Protein AF-A0A661JV10-F1 (afdb_monomer_lite)

Sequence (199 aa):
MSNPGGFDTETGAYSALRSDPGERSRDRFEITIKIWLFLLTIGNKSLYTPTSSMMAHLFKPFNKEGIMRRNLVGLVCCLLLLFFSTASLAGLNEFSGKWKNVDPNTRGITTLDIKVRGKDVSVRAWGKCHPTDCDWGTVKGIAYGTSVSSDLIRTAKVLTAVFKSGFSETLLVIKARRNMLKVESYTHFTDGSNRTDYW

Structure (mmCIF, N/CA/C/O backbone):
data_AF-A0A661JV10-F1
#
_entry.id   AF-A0A661JV10-F1
#
loop_
_atom_site.group_PDB
_atom_site.id
_atom_site.type_symbol
_atom_site.label_atom_id
_atom_site.label_alt_id
_atom_site.label_comp_id
_atom_site.label_asym_id
_atom_site.label_entity_id
_atom_site.label_seq_id
_atom_site.pdbx_PDB_ins_code
_atom_site.Cartn_x
_atom_site.Cartn_y
_atom_site.Cartn_z
_atom_site.occupancy
_atom_site.B_iso_or_equiv
_atom_site.auth_seq_id
_atom_site.auth_comp_id
_atom_site.auth_asym_id
_atom_site.auth_atom_id
_atom_site.pdbx_PDB_model_num
ATOM 1 N N . MET A 1 1 ? -26.571 -2.318 7.899 1.00 32.22 1 MET A N 1
ATOM 2 C CA . MET A 1 1 ? -25.668 -1.315 8.502 1.00 32.22 1 MET A CA 1
ATOM 3 C C . MET A 1 1 ? -24.585 -2.049 9.275 1.00 32.22 1 MET A C 1
ATOM 5 O O . MET A 1 1 ? -24.801 -2.423 10.416 1.00 32.22 1 MET A O 1
ATOM 9 N N . SER A 1 2 ? -23.469 -2.366 8.622 1.00 32.59 2 SER A N 1
ATOM 10 C CA . SER A 1 2 ? -22.318 -3.017 9.253 1.00 32.59 2 SER A CA 1
ATOM 11 C C . SER A 1 2 ? -21.372 -1.939 9.770 1.00 32.59 2 SER A C 1
ATOM 13 O O . SER A 1 2 ? -20.756 -1.221 8.988 1.00 32.59 2 SER A O 1
ATOM 15 N N . ASN A 1 3 ? -21.331 -1.810 11.089 1.00 37.25 3 ASN A N 1
ATOM 16 C CA . ASN A 1 3 ? -20.429 -0.952 11.843 1.00 37.25 3 ASN A CA 1
ATOM 17 C C . ASN A 1 3 ? -18.976 -1.421 11.599 1.00 37.25 3 ASN A C 1
ATOM 19 O O . ASN A 1 3 ? -18.687 -2.570 11.943 1.00 37.25 3 ASN A O 1
ATOM 23 N N . PRO A 1 4 ? -18.063 -0.636 10.993 1.00 44.06 4 PRO A N 1
ATOM 24 C CA . PRO A 1 4 ? -16.670 -1.039 10.934 1.00 44.06 4 PRO A CA 1
ATOM 25 C C . PRO A 1 4 ? -16.037 -0.642 12.267 1.00 44.06 4 PRO A C 1
ATOM 27 O O . PRO A 1 4 ? -15.850 0.540 12.555 1.00 44.06 4 PRO A O 1
ATOM 30 N N . GLY A 1 5 ? -15.772 -1.646 13.104 1.00 36.41 5 GLY A N 1
ATOM 31 C CA . GLY A 1 5 ? -14.948 -1.490 14.298 1.00 36.41 5 GLY A CA 1
ATOM 32 C C . GLY A 1 5 ? -13.656 -0.761 13.940 1.00 36.41 5 GLY A C 1
ATOM 33 O O . GLY A 1 5 ? -13.085 -0.987 12.871 1.00 36.41 5 GLY A O 1
ATOM 34 N N . GLY A 1 6 ? -13.264 0.174 14.798 1.00 40.50 6 GLY A N 1
ATOM 35 C CA . GLY A 1 6 ? -12.187 1.095 14.502 1.00 40.50 6 GLY A CA 1
ATOM 36 C C . GLY A 1 6 ? -10.873 0.402 14.152 1.00 40.50 6 GLY A C 1
ATOM 37 O O . GLY A 1 6 ? -10.468 -0.559 14.800 1.00 40.50 6 GLY A O 1
ATOM 38 N N . PHE A 1 7 ? -10.214 0.906 13.106 1.00 53.69 7 PHE A N 1
ATOM 39 C CA . PHE A 1 7 ? -8.843 0.561 12.742 1.00 53.69 7 PHE A CA 1
ATOM 40 C C . PHE A 1 7 ? -7.860 1.165 13.754 1.00 53.69 7 PHE A C 1
ATOM 42 O O . PHE A 1 7 ? -7.095 2.072 13.433 1.00 53.69 7 PHE A O 1
ATOM 49 N N . ASP A 1 8 ? -7.883 0.683 14.992 1.00 46.94 8 ASP A N 1
ATOM 50 C CA . ASP A 1 8 ? -6.861 1.011 15.986 1.00 46.94 8 ASP A CA 1
ATOM 51 C C . ASP A 1 8 ? -5.631 0.131 15.721 1.00 46.94 8 ASP A C 1
ATOM 53 O O . ASP A 1 8 ? -5.330 -0.815 16.448 1.00 46.94 8 ASP A O 1
ATOM 57 N N . THR A 1 9 ? -4.948 0.389 14.603 1.00 52.22 9 THR A N 1
ATOM 58 C CA . THR A 1 9 ? -3.692 -0.286 14.275 1.00 52.22 9 THR A CA 1
ATOM 59 C C . THR A 1 9 ? -2.534 0.278 15.078 1.00 52.22 9 THR A C 1
ATOM 61 O O . THR A 1 9 ? -2.410 1.482 15.256 1.00 52.22 9 THR A O 1
ATOM 64 N N . GLU A 1 10 ? -1.657 -0.605 15.539 1.00 49.00 10 GLU A N 1
ATOM 65 C CA . GLU A 1 10 ? -0.391 -0.239 16.167 1.00 49.00 10 GLU A CA 1
ATOM 66 C C . GLU A 1 10 ? 0.478 0.610 15.213 1.00 49.00 10 GLU A C 1
ATOM 68 O O . GLU A 1 10 ? 0.491 0.396 13.999 1.00 49.00 10 GLU A O 1
ATOM 73 N N . THR A 1 11 ? 1.189 1.593 15.758 1.00 54.69 11 THR A N 1
ATOM 74 C CA . THR A 1 11 ? 2.249 2.355 15.081 1.00 54.69 11 THR A CA 1
ATOM 75 C C . THR A 1 11 ? 3.324 1.385 14.582 1.00 54.69 11 THR A C 1
ATOM 77 O O . THR A 1 11 ? 3.843 0.591 15.371 1.00 54.69 11 THR A O 1
ATOM 80 N N . GLY A 1 12 ? 3.682 1.402 13.295 1.00 59.31 12 GLY A N 1
ATOM 81 C CA . GLY A 1 12 ? 4.816 0.599 12.853 1.00 59.31 12 GLY A CA 1
ATOM 82 C C . GLY A 1 12 ? 4.998 0.352 11.360 1.00 59.31 12 GLY A C 1
ATOM 83 O O . GLY A 1 12 ? 4.087 0.360 10.532 1.00 59.31 12 GLY A O 1
ATOM 84 N N . ALA A 1 13 ? 6.251 0.029 11.037 1.00 71.69 13 ALA A N 1
ATOM 85 C CA . ALA A 1 13 ? 6.637 -0.576 9.775 1.00 71.69 13 ALA A CA 1
ATOM 86 C C . ALA A 1 13 ? 6.456 -2.100 9.840 1.00 71.69 13 ALA A C 1
ATOM 88 O O . ALA A 1 13 ? 7.155 -2.796 10.574 1.00 71.69 13 ALA A O 1
ATOM 89 N N . TYR A 1 14 ? 5.570 -2.627 9.010 1.00 83.25 14 TYR A N 1
ATOM 90 C CA . TYR A 1 14 ? 5.303 -4.049 8.864 1.00 83.25 14 TYR A CA 1
ATOM 91 C C . TYR A 1 14 ? 6.179 -4.651 7.768 1.00 83.25 14 TYR A C 1
ATOM 93 O O . TYR A 1 14 ? 6.487 -4.012 6.758 1.00 83.25 14 TYR A O 1
ATOM 101 N N . SER A 1 15 ? 6.556 -5.913 7.939 1.00 80.94 15 SER A N 1
ATOM 102 C CA . SER A 1 15 ? 7.174 -6.707 6.879 1.00 80.94 15 SER A CA 1
ATOM 103 C C . SER A 1 15 ? 6.225 -7.837 6.512 1.00 80.94 15 SER A C 1
ATOM 105 O O . SER A 1 15 ? 5.669 -8.484 7.391 1.00 80.94 15 SER A O 1
ATOM 107 N N . ALA A 1 16 ? 6.007 -8.073 5.224 1.00 78.94 16 ALA A N 1
ATOM 108 C CA . ALA A 1 16 ? 5.109 -9.122 4.765 1.00 78.94 16 ALA A CA 1
ATOM 109 C C . ALA A 1 16 ? 5.784 -10.000 3.716 1.00 78.94 16 ALA A C 1
ATOM 111 O O . ALA A 1 16 ? 6.432 -9.498 2.797 1.00 78.94 16 ALA A O 1
ATOM 112 N N . LEU A 1 17 ? 5.611 -11.313 3.836 1.00 77.94 17 LEU A N 1
ATOM 113 C CA . LEU A 1 17 ? 6.090 -12.294 2.867 1.00 77.94 17 LEU A CA 1
ATOM 114 C C . LEU A 1 17 ? 4.948 -12.732 1.965 1.00 77.94 17 LEU A C 1
ATOM 116 O O . LEU A 1 17 ? 3.793 -12.819 2.394 1.00 77.94 17 LEU A O 1
ATOM 120 N N . ARG A 1 18 ? 5.272 -12.999 0.699 1.00 82.75 18 ARG A N 1
ATOM 121 C CA . ARG A 1 18 ? 4.274 -13.479 -0.252 1.00 82.75 18 ARG A CA 1
ATOM 122 C C . ARG A 1 18 ? 3.796 -14.848 0.223 1.00 82.75 18 ARG A C 1
ATOM 124 O O . ARG A 1 18 ? 4.604 -15.749 0.416 1.00 82.75 18 ARG A O 1
ATOM 131 N N . SER A 1 19 ? 2.491 -14.992 0.420 1.00 71.38 19 SER A N 1
ATOM 132 C CA . SER A 1 19 ? 1.862 -16.294 0.618 1.00 71.38 19 SER A CA 1
ATOM 133 C C . SER A 1 19 ? 2.058 -17.062 -0.683 1.00 71.38 19 SER A C 1
ATOM 135 O O . SER A 1 19 ? 1.623 -16.567 -1.725 1.00 71.38 19 SER A O 1
ATOM 137 N N . ASP A 1 20 ? 2.770 -18.190 -0.642 1.00 51.44 20 ASP A N 1
ATOM 138 C CA . ASP A 1 20 ? 3.136 -18.939 -1.845 1.00 51.44 20 ASP A CA 1
ATOM 139 C C . ASP A 1 20 ? 1.935 -19.084 -2.791 1.00 51.44 20 ASP A C 1
ATOM 141 O O . ASP A 1 20 ? 0.923 -19.688 -2.421 1.00 51.44 20 ASP A O 1
ATOM 145 N N . PRO A 1 21 ? 2.011 -18.553 -4.024 1.00 45.19 21 PRO A N 1
ATOM 146 C CA . PRO A 1 21 ? 1.079 -18.957 -5.046 1.00 45.19 21 PRO A CA 1
ATOM 147 C C . PRO A 1 21 ? 1.479 -20.378 -5.446 1.00 45.19 21 PRO A C 1
ATOM 149 O O . PRO A 1 21 ? 2.513 -20.595 -6.088 1.00 45.19 21 PRO A O 1
ATOM 152 N N . GLY A 1 22 ? 0.660 -21.358 -5.064 1.00 44.94 22 GLY A N 1
ATOM 153 C CA . GLY A 1 22 ? 0.646 -22.640 -5.760 1.00 44.94 22 GLY A CA 1
ATOM 154 C C . GLY A 1 22 ? 0.623 -22.413 -7.279 1.00 44.94 22 GLY A C 1
ATOM 155 O O . GLY A 1 22 ? 0.077 -21.420 -7.763 1.00 44.94 22 GLY A O 1
ATOM 156 N N . GLU A 1 23 ? 1.238 -23.328 -8.026 1.00 43.03 23 GLU A N 1
ATOM 157 C CA . GLU A 1 23 ? 1.032 -23.469 -9.478 1.00 43.03 23 GLU A CA 1
ATOM 158 C C . GLU A 1 23 ? 1.731 -22.522 -10.484 1.00 43.03 23 GLU A C 1
ATOM 160 O O . GLU A 1 23 ? 1.286 -22.438 -11.626 1.00 43.03 23 GLU A O 1
ATOM 165 N N . ARG A 1 24 ? 2.826 -21.800 -10.175 1.00 42.78 24 ARG A N 1
ATOM 166 C CA . ARG A 1 24 ? 3.579 -21.127 -11.280 1.00 42.78 24 ARG A CA 1
ATOM 167 C C . ARG A 1 24 ? 5.104 -21.201 -11.250 1.00 42.78 24 ARG A C 1
ATOM 169 O O . ARG A 1 24 ? 5.750 -20.979 -12.273 1.00 42.78 24 ARG A O 1
ATOM 176 N N . SER A 1 25 ? 5.694 -21.538 -10.106 1.00 40.41 25 SER A N 1
ATOM 177 C CA . SER A 1 25 ? 7.146 -21.748 -9.989 1.00 40.41 25 SER A CA 1
ATOM 178 C C . SER A 1 25 ? 7.553 -23.209 -10.244 1.00 40.41 25 SER A C 1
ATOM 180 O O . SER A 1 25 ? 8.592 -23.466 -10.850 1.00 40.41 25 SER A O 1
ATOM 182 N N . ARG A 1 26 ? 6.704 -24.170 -9.847 1.00 45.16 26 ARG A N 1
ATOM 183 C CA . ARG A 1 26 ? 7.000 -25.614 -9.906 1.00 45.16 26 ARG A CA 1
ATOM 184 C C . ARG A 1 26 ? 7.083 -26.165 -11.334 1.00 45.16 26 ARG A C 1
ATOM 186 O O . ARG A 1 26 ? 8.013 -26.910 -11.631 1.00 45.16 26 ARG A O 1
ATOM 193 N N . ASP A 1 27 ? 6.214 -25.710 -12.236 1.00 42.59 27 ASP A N 1
ATOM 194 C CA . ASP A 1 27 ? 6.181 -26.196 -13.627 1.00 42.59 27 ASP A CA 1
ATOM 195 C C . ASP A 1 27 ? 7.476 -25.899 -14.392 1.00 42.59 27 ASP A C 1
ATOM 197 O O . ASP A 1 27 ? 7.888 -26.652 -15.273 1.00 42.59 27 ASP A O 1
ATOM 201 N N . ARG A 1 28 ? 8.167 -24.812 -14.026 1.00 45.56 28 ARG A N 1
ATOM 202 C CA . ARG A 1 28 ? 9.408 -24.397 -14.690 1.00 45.56 28 ARG A CA 1
ATOM 203 C C . ARG A 1 28 ? 10.607 -25.268 -14.294 1.00 45.56 28 ARG A C 1
ATOM 205 O O . ARG A 1 28 ? 11.520 -25.447 -15.098 1.00 45.56 28 ARG A O 1
ATOM 212 N N . PHE A 1 29 ? 10.603 -25.831 -13.084 1.00 38.38 29 PHE A N 1
ATOM 213 C CA . PHE A 1 29 ? 11.679 -26.703 -12.598 1.00 38.38 29 PHE A CA 1
ATOM 214 C C . PHE A 1 29 ? 11.528 -28.152 -13.088 1.00 38.38 29 PHE A C 1
ATOM 216 O O . PHE A 1 29 ? 12.517 -28.759 -13.494 1.00 38.38 29 PHE A O 1
ATOM 223 N N . GLU A 1 30 ? 10.302 -28.675 -13.156 1.00 43.28 30 GLU A N 1
ATOM 224 C CA . GLU A 1 30 ? 10.021 -30.047 -13.619 1.00 43.28 30 GLU A CA 1
ATOM 225 C C . GLU A 1 30 ? 10.357 -30.269 -15.105 1.00 43.28 30 GLU A C 1
ATOM 227 O O . GLU A 1 30 ? 10.942 -31.290 -15.476 1.00 43.28 30 GLU A O 1
ATOM 232 N N . ILE A 1 31 ? 10.058 -29.295 -15.973 1.00 50.22 31 ILE A N 1
ATOM 233 C CA . ILE A 1 31 ? 10.367 -29.390 -17.412 1.00 50.22 31 ILE A CA 1
ATOM 234 C C . ILE A 1 31 ? 11.889 -29.414 -17.648 1.00 50.22 31 ILE A C 1
ATOM 236 O O . ILE A 1 31 ? 12.378 -30.139 -18.515 1.00 50.22 31 ILE A O 1
ATOM 240 N N . THR A 1 32 ? 12.649 -28.678 -16.833 1.00 48.16 32 THR A N 1
ATOM 241 C CA . THR A 1 32 ? 14.110 -28.557 -16.961 1.00 48.16 32 THR A CA 1
ATOM 242 C C . THR A 1 32 ? 14.832 -29.866 -16.607 1.00 48.16 32 THR A C 1
ATOM 244 O O . THR A 1 32 ? 15.795 -30.235 -17.279 1.00 48.16 32 THR A O 1
ATOM 247 N N . ILE A 1 33 ? 14.337 -30.623 -15.619 1.00 50.19 33 ILE A N 1
ATOM 248 C CA . ILE A 1 33 ? 14.913 -31.921 -15.212 1.00 50.19 33 ILE A CA 1
ATOM 249 C C . ILE A 1 33 ? 14.611 -33.022 -16.244 1.00 50.19 33 ILE A C 1
ATOM 251 O O . ILE A 1 33 ? 15.494 -33.813 -16.583 1.00 50.19 33 ILE A O 1
ATOM 255 N N . LYS A 1 34 ? 13.3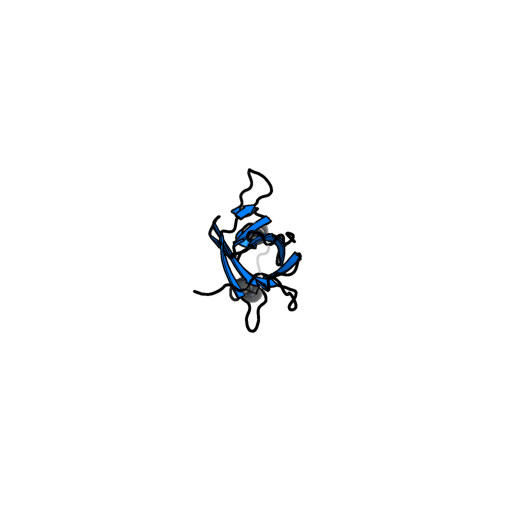95 -33.053 -16.808 1.00 52.69 34 LYS A N 1
ATOM 256 C CA . LYS A 1 34 ? 12.999 -34.073 -17.799 1.00 52.69 34 LYS A CA 1
ATOM 257 C C . LYS A 1 34 ? 13.770 -33.961 -19.119 1.00 52.69 34 LYS A C 1
ATOM 259 O O . LYS A 1 34 ? 14.101 -34.982 -19.717 1.00 52.69 34 LYS A O 1
ATOM 264 N N . ILE A 1 35 ? 14.121 -32.745 -19.543 1.00 51.84 35 ILE A N 1
ATOM 265 C CA . ILE A 1 35 ? 14.947 -32.513 -20.742 1.00 51.84 35 ILE A CA 1
ATOM 266 C C . ILE A 1 35 ? 16.396 -32.981 -20.518 1.00 51.84 35 ILE A C 1
ATOM 268 O O . ILE A 1 35 ? 17.011 -33.541 -21.427 1.00 51.84 35 ILE A O 1
ATOM 272 N N . TRP A 1 36 ? 16.927 -32.830 -19.301 1.00 48.25 36 TRP A N 1
ATOM 273 C CA . TRP A 1 36 ? 18.285 -33.264 -18.960 1.00 48.25 36 TRP A CA 1
ATOM 274 C C . TRP A 1 36 ? 18.432 -34.796 -18.946 1.00 48.25 36 TRP A C 1
ATOM 276 O O . TRP A 1 36 ? 19.399 -35.328 -19.491 1.00 48.25 36 TRP A O 1
ATOM 286 N N . LEU A 1 37 ? 17.438 -35.523 -18.415 1.00 53.31 37 LEU A N 1
ATOM 287 C CA . LEU A 1 37 ? 17.413 -36.994 -18.469 1.00 53.31 37 LEU A CA 1
ATOM 288 C C . LEU A 1 37 ? 17.289 -37.534 -19.905 1.00 53.31 37 LEU A C 1
ATOM 290 O O . LEU A 1 37 ? 17.905 -38.548 -20.240 1.00 53.31 37 LEU A O 1
ATOM 294 N N . PHE A 1 38 ? 16.547 -36.847 -20.779 1.00 52.19 38 PHE A N 1
ATOM 295 C CA . PHE A 1 38 ? 16.400 -37.269 -22.173 1.00 52.19 38 PHE A CA 1
ATOM 296 C C . PHE A 1 38 ? 17.722 -37.156 -22.953 1.00 52.19 38 PHE A C 1
ATOM 298 O O . PHE A 1 38 ? 18.068 -38.055 -23.716 1.00 52.19 38 PHE A O 1
ATOM 305 N N . LEU A 1 39 ? 18.518 -36.111 -22.703 1.00 50.47 39 LEU A N 1
ATOM 306 C CA . LEU A 1 39 ? 19.800 -35.899 -23.386 1.00 50.47 39 LEU A CA 1
ATOM 307 C C . LEU A 1 39 ? 20.911 -36.858 -22.927 1.00 50.47 39 LEU A C 1
ATOM 309 O O . LEU A 1 39 ? 21.735 -37.259 -23.749 1.00 50.47 39 LEU A O 1
ATOM 313 N N . LEU A 1 40 ? 20.903 -37.306 -21.666 1.00 51.78 40 LEU A N 1
ATOM 314 C CA . LEU A 1 40 ? 21.844 -38.331 -21.188 1.00 51.78 40 LEU A CA 1
ATOM 315 C C . LEU A 1 40 ? 21.630 -39.701 -21.854 1.00 51.78 40 LEU A C 1
ATOM 317 O O . LEU A 1 40 ? 22.569 -40.486 -21.966 1.00 51.78 40 LEU A O 1
ATOM 321 N N . THR A 1 41 ? 20.422 -39.980 -22.352 1.00 48.88 41 THR A N 1
ATOM 322 C CA . THR A 1 41 ? 20.085 -41.279 -22.960 1.00 48.88 41 THR A CA 1
ATOM 323 C C . THR A 1 41 ? 20.570 -41.396 -24.416 1.00 48.88 41 THR A C 1
ATOM 325 O O . THR A 1 41 ? 20.759 -42.499 -24.926 1.00 48.88 41 THR A O 1
ATOM 328 N N . ILE A 1 42 ? 20.831 -40.272 -25.095 1.00 52.25 42 ILE A N 1
ATOM 329 C CA . ILE A 1 42 ? 21.208 -40.235 -26.523 1.00 52.25 42 ILE A CA 1
ATOM 330 C C . ILE A 1 42 ? 22.737 -40.352 -26.716 1.00 52.25 42 ILE A C 1
ATOM 332 O O . ILE A 1 42 ? 23.214 -40.637 -27.811 1.00 52.25 42 ILE A O 1
ATOM 336 N N . GLY A 1 43 ? 23.529 -40.192 -25.650 1.00 44.62 43 GLY A N 1
ATOM 337 C CA . GLY A 1 43 ? 24.992 -40.111 -25.724 1.00 44.62 43 GLY A CA 1
ATOM 338 C C . GLY A 1 43 ? 25.759 -41.433 -25.828 1.00 44.62 43 GLY A C 1
ATOM 339 O O . GLY A 1 43 ? 26.985 -41.388 -25.872 1.00 44.62 43 GLY A O 1
ATOM 340 N N . ASN A 1 44 ? 25.102 -42.599 -25.850 1.00 47.22 44 ASN A N 1
ATOM 341 C CA . ASN A 1 44 ? 25.810 -43.869 -25.658 1.00 47.22 44 ASN A CA 1
ATOM 342 C C . ASN A 1 44 ? 25.479 -44.948 -26.699 1.00 47.22 44 ASN A C 1
ATOM 344 O O . ASN A 1 44 ? 24.980 -46.011 -26.347 1.00 47.22 44 ASN A O 1
ATOM 348 N N . LYS A 1 45 ? 25.768 -44.695 -27.984 1.00 43.88 45 LYS A N 1
ATOM 349 C CA . LYS A 1 45 ? 25.967 -45.757 -28.991 1.00 43.88 45 LYS A CA 1
ATOM 350 C C . LYS A 1 45 ? 26.976 -45.320 -30.058 1.00 43.88 45 LYS A C 1
ATOM 352 O O . LYS A 1 45 ? 26.613 -44.631 -31.002 1.00 43.88 45 LYS A O 1
ATOM 357 N N . SER A 1 46 ? 28.226 -45.768 -29.940 1.00 34.31 46 SER A N 1
ATOM 358 C CA . SER A 1 46 ? 29.094 -45.969 -31.107 1.00 34.31 46 SER A CA 1
ATOM 359 C C . SER A 1 46 ? 30.153 -47.030 -30.799 1.00 34.31 46 SER A C 1
ATOM 361 O O . SER A 1 46 ? 31.222 -46.740 -30.272 1.00 34.31 46 SER A O 1
ATOM 363 N N . LEU A 1 47 ? 29.818 -48.286 -31.094 1.00 39.06 47 LEU A N 1
ATOM 364 C CA . LEU A 1 47 ? 30.771 -49.378 -31.274 1.00 39.06 47 LEU A CA 1
ATOM 365 C C . LEU A 1 47 ? 30.520 -49.922 -32.677 1.00 39.06 47 LEU A C 1
ATOM 367 O O . LEU A 1 47 ? 29.547 -50.637 -32.895 1.00 39.06 47 LEU A O 1
ATOM 371 N N . TYR A 1 48 ? 31.368 -49.540 -33.625 1.00 30.81 48 TYR A N 1
ATOM 372 C CA . TYR A 1 48 ? 31.520 -50.233 -34.899 1.00 30.81 48 TYR A CA 1
ATOM 373 C C . TYR A 1 48 ? 32.981 -50.096 -35.324 1.00 30.81 48 TYR A C 1
ATOM 375 O O . TYR A 1 48 ? 33.431 -49.037 -35.754 1.00 30.81 48 TYR A O 1
ATOM 383 N N . THR A 1 49 ? 33.738 -51.172 -35.148 1.00 42.84 49 THR A N 1
ATOM 384 C CA . THR A 1 49 ? 34.991 -51.413 -35.861 1.00 42.84 49 THR A CA 1
ATOM 385 C C . THR A 1 49 ? 34.662 -52.159 -37.155 1.00 42.84 49 THR A C 1
ATOM 387 O O . THR A 1 49 ? 33.800 -53.039 -37.140 1.00 42.84 49 THR A O 1
ATOM 390 N N . PRO A 1 50 ? 35.365 -51.888 -38.264 1.00 35.47 50 PRO A N 1
ATOM 391 C CA . PRO A 1 50 ? 35.555 -52.899 -39.285 1.00 35.47 50 PRO A CA 1
ATOM 392 C C . PRO A 1 50 ? 37.032 -53.278 -39.384 1.00 35.47 50 PRO A C 1
ATOM 394 O O . PRO A 1 50 ? 37.938 -52.445 -39.425 1.00 35.47 50 PRO A O 1
ATOM 397 N N . THR A 1 51 ? 37.245 -54.584 -39.387 1.00 41.47 51 THR A N 1
ATOM 398 C CA . THR A 1 51 ? 38.490 -55.267 -39.699 1.00 41.47 51 THR A CA 1
ATOM 399 C C . THR A 1 51 ? 38.763 -55.259 -41.209 1.00 41.47 51 THR A C 1
ATOM 401 O O . THR A 1 51 ? 37.848 -55.216 -42.025 1.00 41.47 51 THR A O 1
ATOM 404 N N . SER A 1 52 ? 40.048 -55.430 -41.537 1.00 37.28 52 SER A N 1
ATOM 405 C CA . SER A 1 52 ? 40.577 -56.035 -42.770 1.00 37.28 52 SER A CA 1
ATOM 406 C C . SER A 1 52 ? 40.754 -55.173 -44.038 1.00 37.28 52 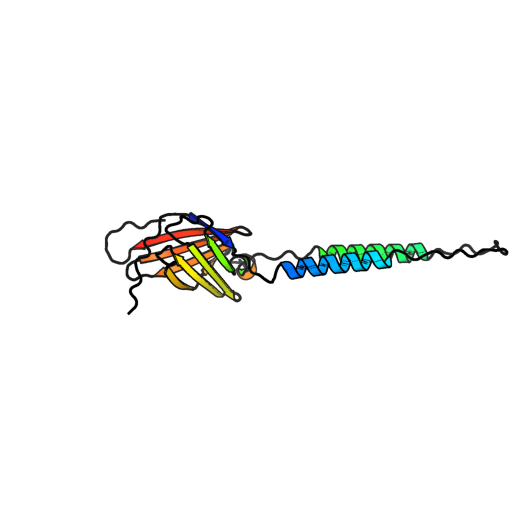SER A C 1
ATOM 408 O O . SER A 1 52 ? 39.884 -55.077 -44.890 1.00 37.28 52 SER A O 1
ATOM 410 N N . SER A 1 53 ? 42.002 -54.704 -44.183 1.00 46.41 53 SER A N 1
ATOM 411 C CA . SER A 1 53 ? 42.921 -54.951 -45.313 1.00 46.41 53 SER A CA 1
ATOM 412 C C . SER A 1 53 ? 42.642 -54.378 -46.720 1.00 46.41 53 SER A C 1
ATOM 414 O O . SER A 1 53 ? 41.694 -54.751 -47.401 1.00 46.41 53 SER A O 1
ATOM 416 N N . MET A 1 54 ? 43.685 -53.676 -47.187 1.00 40.12 54 MET A N 1
ATOM 417 C CA . MET A 1 54 ? 44.080 -53.290 -48.551 1.00 40.12 54 MET A CA 1
ATOM 418 C C . MET A 1 54 ? 43.720 -51.873 -49.015 1.00 40.12 54 MET A C 1
ATOM 420 O O . MET A 1 54 ? 42.584 -51.425 -48.962 1.00 40.12 54 MET A O 1
ATOM 424 N N . MET A 1 55 ? 44.758 -51.227 -49.562 1.00 34.16 55 MET A N 1
ATOM 425 C CA . MET A 1 55 ? 44.791 -49.932 -50.255 1.00 34.16 55 MET A CA 1
ATOM 426 C C . MET A 1 55 ? 44.923 -48.682 -49.376 1.00 34.16 55 MET A C 1
ATOM 428 O O . MET A 1 55 ? 44.118 -47.758 -49.418 1.00 34.16 55 MET A O 1
ATOM 432 N N . ALA A 1 56 ? 46.035 -48.609 -48.643 1.00 45.16 56 ALA A N 1
ATOM 433 C CA . ALA A 1 56 ? 46.512 -47.383 -48.014 1.00 45.16 56 ALA A CA 1
ATOM 434 C C . ALA A 1 56 ? 47.509 -46.633 -48.911 1.00 45.16 56 ALA A C 1
ATOM 436 O O . ALA A 1 56 ? 48.643 -46.448 -48.503 1.00 45.16 56 ALA A O 1
ATOM 437 N N . HIS A 1 57 ? 47.129 -46.180 -50.107 1.00 46.38 57 HIS A N 1
ATOM 438 C CA . HIS A 1 57 ? 47.925 -45.174 -50.820 1.00 46.38 57 HIS A CA 1
ATOM 439 C C . HIS A 1 57 ? 47.027 -44.267 -51.678 1.00 46.38 57 HIS A C 1
ATOM 441 O O . HIS A 1 57 ? 46.331 -44.736 -52.569 1.00 46.38 57 HIS A O 1
ATOM 447 N N . LEU A 1 58 ? 47.129 -42.955 -51.415 1.00 46.34 58 LEU A N 1
ATOM 448 C CA . LEU A 1 58 ? 46.732 -41.824 -52.275 1.00 46.34 58 LEU A CA 1
ATOM 449 C C . LEU A 1 58 ? 45.339 -41.186 -52.146 1.00 46.34 58 LEU A C 1
ATOM 451 O O . LEU A 1 58 ? 44.813 -40.713 -53.141 1.00 46.34 58 LEU A O 1
ATOM 455 N N . PHE A 1 59 ? 44.813 -40.970 -50.940 1.00 41.19 59 PHE A N 1
ATOM 456 C CA . PHE A 1 59 ? 43.917 -39.822 -50.709 1.00 41.19 59 PHE A CA 1
ATOM 457 C C . PHE A 1 59 ? 44.124 -39.286 -49.288 1.00 41.19 59 PHE A C 1
ATOM 459 O O . PHE A 1 59 ? 43.809 -39.964 -48.316 1.00 41.19 59 PHE A O 1
ATOM 466 N N . LYS A 1 60 ? 44.652 -38.061 -49.138 1.00 44.50 60 LYS A N 1
ATOM 467 C CA . LYS A 1 60 ? 44.491 -37.319 -47.877 1.00 44.50 60 LYS A CA 1
ATOM 468 C C . LYS A 1 60 ? 43.010 -36.929 -47.790 1.00 44.50 60 LYS A C 1
ATOM 470 O O . LYS A 1 60 ? 42.573 -36.151 -48.642 1.00 44.50 60 LYS A O 1
ATOM 475 N N . PRO A 1 61 ? 42.225 -37.419 -46.815 1.00 42.47 61 PRO A N 1
ATOM 476 C CA . PRO A 1 61 ? 40.871 -36.925 -46.642 1.00 42.47 61 PRO A CA 1
ATOM 477 C C . PRO A 1 61 ? 40.962 -35.472 -46.176 1.00 42.47 61 PRO A C 1
ATOM 479 O O . PRO A 1 61 ? 41.531 -35.170 -45.125 1.00 42.47 61 PRO A O 1
ATOM 482 N N . PHE A 1 62 ? 40.416 -34.550 -46.967 1.00 48.09 62 PHE A N 1
ATOM 483 C CA . PHE A 1 62 ? 40.143 -33.201 -46.490 1.00 48.09 62 PHE A CA 1
ATOM 484 C C . PHE A 1 62 ? 39.125 -33.342 -45.354 1.00 48.09 62 PHE A C 1
ATOM 486 O O . PHE A 1 62 ? 37.964 -33.687 -45.579 1.00 48.09 62 PHE A O 1
ATOM 493 N N . ASN A 1 63 ? 39.600 -33.183 -44.121 1.00 51.12 63 ASN A N 1
ATOM 494 C CA . ASN A 1 63 ? 38.855 -33.486 -42.909 1.00 51.12 63 ASN A CA 1
ATOM 495 C C . ASN A 1 63 ? 37.674 -32.509 -42.738 1.00 51.12 63 ASN A C 1
ATOM 497 O O . ASN A 1 63 ? 37.808 -31.443 -42.137 1.00 51.12 63 ASN A O 1
ATOM 501 N N . LYS A 1 64 ? 36.503 -32.865 -43.284 1.00 47.91 64 LYS A N 1
ATOM 502 C CA . LYS A 1 64 ? 35.243 -32.118 -43.119 1.00 47.91 64 LYS A CA 1
ATOM 503 C C . LYS A 1 64 ? 34.680 -32.209 -41.691 1.00 47.91 64 LYS A C 1
ATOM 505 O O . LYS A 1 64 ? 33.786 -31.432 -41.352 1.00 47.91 64 LYS A O 1
ATOM 510 N N . GLU A 1 65 ? 35.213 -33.082 -40.829 1.00 53.38 65 GLU A N 1
ATOM 511 C CA . GLU A 1 65 ? 34.717 -33.245 -39.454 1.00 53.38 65 GLU A CA 1
ATOM 512 C C . GLU A 1 65 ? 35.055 -32.066 -38.537 1.00 53.38 65 GLU A C 1
ATOM 514 O O . GLU A 1 65 ? 34.311 -31.778 -37.599 1.00 53.38 65 GLU A O 1
ATOM 519 N N . GLY A 1 66 ? 36.137 -31.336 -38.820 1.00 51.84 66 GLY A N 1
ATOM 520 C CA . GLY A 1 66 ? 36.510 -30.152 -38.040 1.00 51.84 66 GLY A CA 1
ATOM 521 C C . GLY A 1 66 ? 35.580 -28.955 -38.266 1.00 51.84 66 GLY A C 1
ATOM 522 O O . GLY A 1 66 ? 35.388 -28.137 -37.367 1.00 51.84 66 GLY A O 1
ATOM 523 N N . ILE A 1 67 ? 34.966 -28.860 -39.451 1.00 53.78 67 ILE A N 1
ATOM 524 C CA . ILE A 1 67 ? 34.126 -27.717 -39.836 1.00 53.78 67 ILE A CA 1
ATOM 525 C C . ILE A 1 67 ? 32.726 -27.845 -39.220 1.00 53.78 67 ILE A C 1
ATOM 527 O O . ILE A 1 67 ? 32.224 -26.877 -38.650 1.00 53.78 67 ILE A O 1
ATOM 531 N N . MET A 1 68 ? 32.116 -29.039 -39.249 1.00 55.03 68 MET A N 1
ATOM 532 C CA . MET A 1 68 ? 30.791 -29.243 -38.644 1.00 55.03 68 MET A CA 1
ATOM 533 C C . MET A 1 68 ? 30.816 -29.121 -37.116 1.00 55.03 68 MET A C 1
ATOM 535 O O . MET A 1 68 ? 29.933 -28.479 -36.554 1.00 55.03 68 MET A O 1
ATOM 539 N N . ARG A 1 69 ? 31.849 -29.641 -36.437 1.00 54.19 69 ARG A N 1
ATOM 540 C CA . ARG A 1 69 ? 31.975 -29.542 -34.969 1.00 54.19 69 ARG A CA 1
ATOM 541 C C . ARG A 1 69 ? 32.159 -28.099 -34.487 1.00 54.19 69 ARG A C 1
ATOM 543 O O . ARG A 1 69 ? 31.596 -27.731 -33.462 1.00 54.19 69 ARG A O 1
ATOM 550 N N . ARG A 1 70 ? 32.871 -27.256 -35.245 1.00 56.56 70 ARG A N 1
ATOM 551 C CA . ARG A 1 70 ? 33.067 -25.834 -34.906 1.00 56.56 70 ARG A CA 1
ATOM 552 C C . ARG A 1 70 ? 31.774 -25.019 -35.024 1.00 56.56 70 ARG A C 1
ATOM 554 O O . ARG A 1 70 ? 31.500 -24.190 -34.162 1.00 56.56 70 ARG A O 1
ATOM 561 N N . ASN A 1 71 ? 30.956 -25.307 -36.037 1.00 58.28 71 ASN A N 1
ATOM 562 C CA . ASN A 1 71 ? 29.642 -24.679 -36.199 1.00 58.28 71 ASN A CA 1
ATOM 563 C C . ASN A 1 71 ? 28.627 -25.200 -35.168 1.00 58.28 71 ASN A C 1
ATOM 565 O O . ASN A 1 71 ? 27.837 -24.418 -34.649 1.00 58.28 71 ASN A O 1
ATOM 569 N N . LEU A 1 72 ? 28.692 -26.490 -34.813 1.00 66.50 72 LEU A N 1
ATOM 570 C CA . LEU A 1 72 ? 27.834 -27.094 -33.790 1.00 66.50 72 LEU A CA 1
ATOM 571 C C . LEU A 1 72 ? 28.104 -26.498 -32.398 1.00 66.50 72 LEU A C 1
ATOM 573 O O . LEU A 1 72 ? 27.163 -26.129 -31.704 1.00 66.50 72 LEU A O 1
ATOM 577 N N . VAL A 1 73 ? 29.376 -26.334 -32.010 1.00 73.50 73 VAL A N 1
ATOM 578 C CA . VAL A 1 73 ? 29.762 -25.709 -30.729 1.00 73.50 73 VAL A CA 1
ATOM 579 C C . VAL A 1 73 ? 29.317 -24.246 -30.670 1.00 73.50 73 VAL A C 1
ATOM 581 O O . VAL A 1 73 ? 28.762 -23.822 -29.660 1.00 73.50 73 VAL A O 1
ATOM 584 N N . GLY A 1 74 ? 29.474 -23.488 -31.762 1.00 77.25 74 GLY A N 1
ATOM 585 C CA . GLY A 1 74 ? 28.978 -22.110 -31.843 1.00 77.25 74 GLY A CA 1
ATOM 586 C C . GLY A 1 74 ? 27.457 -22.009 -31.684 1.00 77.25 74 GLY A C 1
ATOM 587 O O . GLY A 1 74 ? 26.968 -21.137 -30.967 1.00 77.25 74 GLY A O 1
ATOM 588 N N . LEU A 1 75 ? 26.708 -22.937 -32.289 1.00 79.81 75 LEU A N 1
ATOM 589 C CA . LEU A 1 75 ? 25.245 -22.980 -32.223 1.00 79.81 75 LEU A CA 1
ATOM 590 C C . LEU A 1 75 ? 24.753 -23.387 -30.823 1.00 79.81 75 LEU A C 1
ATOM 592 O O . LEU A 1 75 ? 23.829 -22.769 -30.299 1.00 79.81 75 LEU A O 1
ATOM 596 N N . VAL A 1 76 ? 25.425 -24.342 -30.169 1.00 83.19 76 VAL A N 1
ATOM 597 C CA . VAL A 1 76 ? 25.155 -24.707 -28.767 1.00 83.19 76 VAL A CA 1
ATOM 598 C C . VAL A 1 76 ? 25.473 -23.547 -27.816 1.00 83.19 76 VAL A C 1
ATOM 600 O O . VAL A 1 76 ? 24.655 -23.244 -26.952 1.00 83.19 76 VAL A O 1
ATOM 603 N N . CYS A 1 77 ? 26.590 -22.834 -27.992 1.00 77.94 77 CYS A N 1
ATOM 604 C CA . CYS A 1 77 ? 26.896 -21.638 -27.199 1.00 77.94 77 CYS A CA 1
ATOM 605 C C . CYS A 1 77 ? 25.867 -20.515 -27.410 1.00 77.94 77 CYS A C 1
ATOM 607 O O . CYS A 1 77 ? 25.441 -19.902 -26.436 1.00 77.94 77 CYS A O 1
ATOM 609 N N . CYS A 1 78 ? 25.418 -20.272 -28.647 1.00 76.56 78 CYS A N 1
ATOM 610 C CA . CYS A 1 78 ? 24.346 -19.310 -28.929 1.00 76.56 78 CYS A CA 1
ATOM 611 C C . CYS A 1 78 ? 23.028 -19.697 -28.250 1.00 76.56 78 CYS A C 1
ATOM 613 O O . CYS A 1 78 ? 22.393 -18.850 -27.626 1.00 76.56 78 CYS A O 1
ATOM 615 N N . LEU A 1 79 ? 22.632 -20.971 -28.319 1.00 75.12 79 LEU A N 1
ATOM 616 C CA . LEU A 1 79 ? 21.432 -21.457 -27.639 1.00 75.12 79 LEU A CA 1
ATOM 617 C C . LEU A 1 79 ? 21.556 -21.298 -26.118 1.00 75.12 79 LEU A C 1
ATOM 619 O O . LEU A 1 79 ? 20.640 -20.768 -25.498 1.00 75.12 79 LEU A O 1
ATOM 623 N N . LEU A 1 80 ? 22.700 -21.651 -25.522 1.00 73.38 80 LEU A N 1
ATOM 624 C CA . LEU A 1 80 ? 22.947 -21.451 -24.091 1.00 73.38 80 LEU A CA 1
ATOM 625 C C . LEU A 1 80 ? 22.824 -19.970 -23.692 1.00 73.38 80 LEU A C 1
ATOM 627 O O . LEU A 1 80 ? 22.122 -19.667 -22.732 1.00 73.38 80 LEU A O 1
ATOM 631 N N . LEU A 1 81 ? 23.409 -19.039 -24.452 1.00 69.19 81 LEU A N 1
ATOM 632 C CA . LEU A 1 81 ? 23.320 -17.594 -24.181 1.00 69.19 81 LEU A CA 1
ATOM 633 C C . LEU A 1 81 ? 21.886 -17.042 -2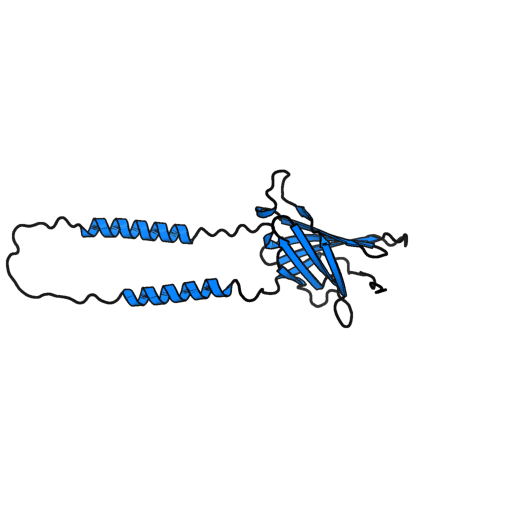4.289 1.00 69.19 81 LEU A C 1
ATOM 635 O O . LEU A 1 81 ? 21.491 -16.181 -23.498 1.00 69.19 81 LEU A O 1
ATOM 639 N N . LEU A 1 82 ? 21.079 -17.564 -25.217 1.00 66.62 82 LEU A N 1
ATOM 640 C CA . LEU A 1 82 ? 19.661 -17.213 -25.331 1.00 66.62 82 LEU A CA 1
ATOM 641 C C . LEU A 1 82 ? 18.835 -17.735 -24.141 1.00 66.62 82 LEU A C 1
ATOM 643 O O . LEU A 1 82 ? 17.922 -17.044 -23.689 1.00 66.62 82 LEU A O 1
ATOM 647 N N . PHE A 1 83 ? 19.188 -18.893 -23.572 1.00 57.50 83 PHE A N 1
ATOM 648 C CA . PHE A 1 83 ? 18.526 -19.446 -22.383 1.00 57.50 83 PHE A CA 1
ATOM 649 C C . PHE A 1 83 ? 18.840 -18.683 -21.079 1.00 57.50 83 PHE A C 1
ATOM 651 O O . PHE A 1 83 ? 18.010 -18.683 -20.171 1.00 57.50 83 PHE A O 1
ATOM 658 N N . PHE A 1 84 ? 19.971 -17.973 -20.980 1.00 56.81 84 PHE A N 1
ATOM 659 C CA . PHE A 1 84 ? 20.322 -17.171 -19.791 1.00 56.81 84 PHE A CA 1
ATOM 660 C C . PHE A 1 84 ? 19.611 -15.806 -19.701 1.00 56.81 84 PHE A C 1
ATOM 662 O O . PHE A 1 84 ? 19.698 -15.134 -18.674 1.00 56.81 84 PHE A O 1
ATOM 669 N N . SER A 1 85 ? 18.892 -15.375 -20.741 1.00 52.47 85 SER A N 1
ATOM 670 C CA . SER A 1 85 ? 18.454 -13.975 -20.872 1.00 52.47 85 SER A CA 1
ATOM 671 C C . SER A 1 85 ? 17.055 -13.656 -20.326 1.00 52.47 85 SER A C 1
ATOM 673 O O . SER A 1 85 ? 16.531 -12.570 -20.574 1.00 52.47 85 SER A O 1
ATOM 675 N N . THR A 1 86 ? 16.421 -14.528 -19.536 1.00 53.97 86 THR A N 1
ATOM 676 C CA . THR A 1 86 ? 15.140 -14.176 -18.894 1.00 53.97 86 THR A CA 1
ATOM 677 C C . THR A 1 86 ? 15.370 -13.363 -17.620 1.00 53.97 86 THR A C 1
ATOM 679 O O . THR A 1 86 ? 15.110 -13.826 -16.508 1.00 53.97 86 THR A O 1
ATOM 682 N N . ALA A 1 87 ? 15.839 -12.124 -17.768 1.00 56.78 87 ALA A N 1
ATOM 683 C CA . ALA A 1 87 ? 15.732 -11.135 -16.707 1.00 56.78 87 ALA A CA 1
ATOM 684 C C . ALA A 1 87 ? 14.249 -10.765 -16.556 1.00 56.78 87 ALA A C 1
ATOM 686 O O . ALA A 1 87 ? 13.696 -9.971 -17.316 1.00 56.78 87 ALA A O 1
ATOM 687 N N . SER A 1 88 ? 13.580 -11.387 -15.586 1.00 57.38 88 SER A N 1
ATOM 688 C CA . SER A 1 88 ? 12.250 -10.973 -15.149 1.00 57.38 88 SER A CA 1
ATOM 689 C C . SER A 1 88 ? 12.325 -9.519 -14.685 1.00 57.3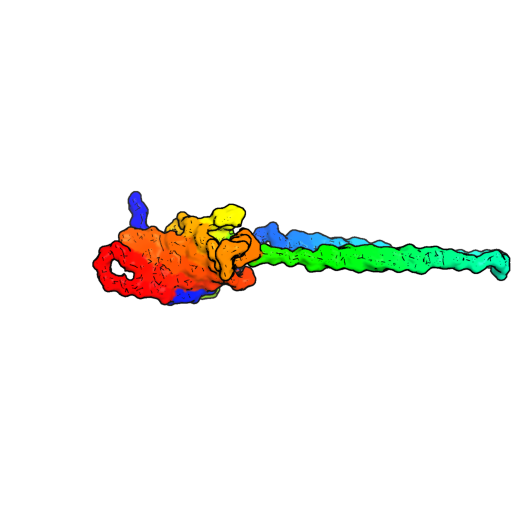8 88 SER A C 1
ATOM 691 O O . SER A 1 88 ? 12.858 -9.234 -13.612 1.00 57.38 88 SER A O 1
ATOM 693 N N . LEU A 1 89 ? 11.787 -8.597 -15.484 1.00 60.44 89 LEU A N 1
ATOM 694 C CA . LEU A 1 89 ? 11.618 -7.205 -15.086 1.00 60.44 89 LEU A CA 1
ATOM 695 C C . LEU A 1 89 ? 10.593 -7.128 -13.962 1.00 60.44 89 LEU A C 1
ATOM 697 O O . LEU A 1 89 ? 9.384 -7.256 -14.151 1.00 60.44 89 LEU A O 1
ATOM 701 N N . ALA A 1 90 ? 11.131 -6.953 -12.769 1.00 67.44 90 ALA A N 1
ATOM 702 C CA . ALA A 1 90 ? 10.394 -6.914 -11.536 1.00 67.44 90 AL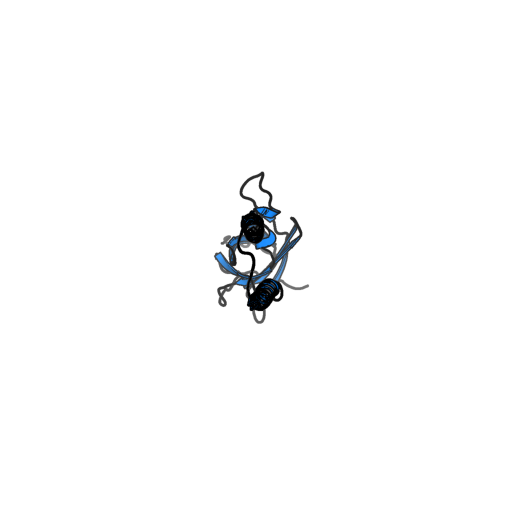A A CA 1
ATOM 703 C C . ALA A 1 90 ? 9.979 -5.443 -11.283 1.00 67.44 90 ALA A C 1
ATOM 705 O O . ALA A 1 90 ? 10.680 -4.649 -10.649 1.00 67.44 90 ALA A O 1
ATOM 706 N N . GLY A 1 91 ? 8.873 -5.064 -11.932 1.00 85.00 91 GLY A N 1
ATOM 707 C CA . GLY A 1 91 ? 8.219 -3.757 -11.828 1.00 85.00 91 GLY A CA 1
ATOM 708 C C . GLY A 1 91 ? 6.945 -3.829 -10.992 1.00 85.00 91 GLY A C 1
ATOM 709 O O . GLY A 1 91 ? 6.927 -4.463 -9.944 1.00 85.00 91 GLY A O 1
ATOM 710 N N . LEU A 1 92 ? 5.841 -3.253 -11.472 1.00 90.88 92 LEU A N 1
ATOM 711 C CA . LEU A 1 92 ? 4.579 -3.219 -10.722 1.00 90.88 92 LEU A CA 1
ATOM 712 C C . LEU A 1 92 ? 4.043 -4.614 -10.353 1.00 90.88 92 LEU A C 1
ATOM 714 O O . LEU A 1 92 ? 3.429 -4.799 -9.306 1.00 90.88 92 LEU A O 1
ATOM 718 N N . ASN A 1 93 ? 4.344 -5.626 -11.167 1.00 91.12 93 ASN A N 1
ATOM 719 C CA . ASN A 1 93 ? 3.994 -7.014 -10.869 1.00 91.12 93 ASN A CA 1
ATOM 720 C C . ASN A 1 93 ? 4.713 -7.582 -9.630 1.00 91.12 93 ASN A C 1
ATOM 722 O O . ASN A 1 93 ? 4.257 -8.597 -9.108 1.00 91.12 93 ASN A O 1
ATOM 726 N N . GLU A 1 94 ? 5.778 -6.944 -9.120 1.00 91.25 94 GLU A N 1
ATOM 727 C CA . GLU A 1 94 ? 6.402 -7.322 -7.840 1.00 91.25 94 GLU A CA 1
ATOM 728 C C . GLU A 1 94 ? 5.413 -7.231 -6.679 1.00 91.25 94 GLU A C 1
ATOM 730 O O . GLU A 1 94 ? 5.496 -8.031 -5.754 1.00 91.25 94 GLU A O 1
ATOM 735 N N . PHE A 1 95 ? 4.463 -6.299 -6.726 1.00 94.25 95 PHE A N 1
ATOM 736 C CA . PHE A 1 95 ? 3.482 -6.124 -5.658 1.00 94.25 95 PHE A CA 1
ATOM 737 C C . PHE A 1 95 ? 2.364 -7.164 -5.714 1.00 94.25 95 PHE A C 1
ATOM 739 O O . PHE A 1 95 ? 1.736 -7.429 -4.697 1.00 94.25 95 PHE A O 1
ATOM 746 N N . SER A 1 96 ? 2.123 -7.768 -6.880 1.00 94.62 96 SER A N 1
ATOM 747 C CA . SER A 1 96 ? 0.997 -8.675 -7.091 1.00 94.62 96 SER A CA 1
ATOM 748 C C . SER A 1 96 ? 1.092 -9.918 -6.201 1.00 94.62 96 SER A C 1
ATOM 750 O O . SER A 1 96 ? 2.146 -10.557 -6.104 1.00 94.62 96 SER A O 1
ATOM 752 N N . GLY A 1 97 ? -0.024 -10.266 -5.566 1.00 95.06 97 GLY A N 1
ATOM 753 C CA . GLY A 1 97 ? -0.171 -11.463 -4.747 1.00 95.06 97 GLY A CA 1
ATOM 754 C C . GLY A 1 97 ? -0.794 -11.202 -3.380 1.00 95.06 97 GLY A C 1
ATOM 755 O O . GLY A 1 97 ? -1.103 -10.069 -3.007 1.00 95.06 97 GLY A O 1
ATOM 756 N N . LYS A 1 98 ? -0.952 -12.296 -2.632 1.00 96.38 98 LYS A N 1
ATOM 757 C CA . LYS A 1 98 ? -1.301 -12.269 -1.214 1.00 96.38 98 LYS A CA 1
ATOM 758 C C . LYS A 1 98 ? -0.026 -12.214 -0.383 1.00 96.38 98 LYS A C 1
ATOM 760 O O . LYS A 1 98 ? 0.932 -12.930 -0.667 1.00 96.38 98 LYS A O 1
ATOM 765 N N . TRP A 1 99 ? -0.019 -11.360 0.625 1.00 96.75 99 TRP A N 1
ATOM 766 C CA . TRP A 1 99 ? 1.116 -11.079 1.488 1.00 96.75 99 TRP A CA 1
ATOM 767 C C . TRP A 1 99 ? 0.671 -11.196 2.931 1.00 96.75 99 TRP A C 1
ATOM 769 O O . TRP A 1 99 ? -0.297 -10.554 3.326 1.00 96.75 99 TRP A O 1
ATOM 779 N N . LYS A 1 100 ? 1.381 -12.001 3.714 1.00 96.25 100 LYS A N 1
ATOM 780 C CA . LYS A 1 100 ? 1.106 -12.194 5.135 1.00 96.25 100 LYS A CA 1
ATOM 781 C C . LYS A 1 100 ? 2.179 -11.495 5.951 1.00 96.25 100 LYS A C 1
ATOM 783 O O . LYS A 1 100 ? 3.358 -11.598 5.609 1.00 96.25 100 LYS A O 1
ATOM 788 N N . ASN A 1 101 ? 1.776 -10.797 7.005 1.00 94.81 101 ASN A N 1
ATOM 789 C CA . ASN A 1 101 ? 2.711 -10.191 7.941 1.00 94.81 101 ASN A CA 1
ATOM 790 C C . ASN A 1 101 ? 3.622 -11.273 8.541 1.00 94.81 101 ASN A C 1
ATOM 792 O O . ASN A 1 101 ? 3.164 -12.367 8.882 1.00 94.81 101 ASN A O 1
ATOM 796 N N . VAL A 1 102 ? 4.918 -10.977 8.611 1.00 94.06 102 VAL A N 1
ATOM 797 C CA . VAL A 1 102 ? 5.922 -11.869 9.199 1.00 94.06 102 VAL A CA 1
ATOM 798 C C . VAL A 1 102 ? 5.771 -11.988 10.708 1.00 94.06 102 VAL A C 1
ATOM 800 O O . VAL A 1 102 ? 6.130 -13.024 11.257 1.00 94.06 102 VAL A O 1
ATOM 803 N N . ASP A 1 103 ? 5.243 -10.954 11.362 1.00 90.06 103 ASP A N 1
ATOM 804 C CA . ASP A 1 103 ? 4.949 -10.962 12.786 1.00 90.06 103 ASP A CA 1
ATOM 805 C C . ASP A 1 103 ? 3.530 -11.513 13.029 1.00 90.06 103 ASP A C 1
ATOM 807 O O . ASP A 1 103 ? 2.541 -10.835 12.726 1.00 90.06 103 ASP A O 1
ATOM 811 N N . PRO A 1 104 ? 3.391 -12.732 13.585 1.00 87.56 104 PRO A N 1
ATOM 812 C CA . PRO A 1 104 ? 2.084 -13.312 13.887 1.00 87.56 104 PRO A CA 1
ATOM 813 C C . PRO A 1 104 ? 1.359 -12.608 15.047 1.00 87.56 104 PRO A C 1
ATOM 815 O O . PRO A 1 104 ? 0.141 -12.771 15.186 1.00 87.56 104 PRO A O 1
ATOM 818 N N . ASN A 1 105 ? 2.086 -11.839 15.864 1.00 87.00 105 ASN A N 1
ATOM 819 C CA . ASN A 1 105 ? 1.577 -11.136 17.041 1.00 87.00 105 ASN A CA 1
ATOM 820 C C . ASN A 1 105 ? 1.219 -9.673 16.751 1.00 87.00 105 ASN A C 1
ATOM 822 O O . ASN A 1 105 ? 0.837 -8.950 17.669 1.00 87.00 105 ASN A O 1
ATOM 826 N N . THR A 1 106 ? 1.298 -9.248 15.488 1.00 89.69 106 THR A N 1
ATOM 827 C CA . THR A 1 106 ? 0.917 -7.896 15.087 1.00 89.69 106 THR A CA 1
ATOM 828 C C . THR A 1 106 ? -0.518 -7.569 15.511 1.00 89.69 106 THR A C 1
ATOM 830 O O . THR A 1 106 ? -1.439 -8.376 15.336 1.00 89.69 106 THR A O 1
ATOM 833 N N . ARG A 1 107 ? -0.721 -6.361 16.041 1.00 87.31 107 ARG A N 1
ATOM 834 C CA . ARG A 1 107 ? -2.055 -5.800 16.304 1.00 87.31 107 ARG A CA 1
ATOM 835 C C . ARG A 1 107 ? -2.573 -4.946 15.143 1.00 87.31 107 ARG A C 1
ATOM 837 O O . ARG A 1 107 ? -3.702 -4.478 15.187 1.00 87.31 107 ARG A O 1
ATOM 844 N N . GLY A 1 108 ? -1.748 -4.738 14.117 1.00 89.25 108 GLY A N 1
ATOM 845 C CA . GLY A 1 108 ? -2.068 -3.942 12.939 1.00 89.25 108 GLY A CA 1
ATOM 846 C C . GLY A 1 108 ? -2.442 -4.797 11.733 1.00 89.25 108 GLY A C 1
ATOM 847 O O . GLY A 1 108 ? -3.312 -5.664 11.808 1.00 89.25 108 GLY A O 1
ATOM 848 N N . ILE A 1 109 ? -1.786 -4.538 10.601 1.00 94.12 109 ILE A N 1
ATOM 849 C CA . ILE A 1 109 ? -2.047 -5.217 9.324 1.00 94.12 109 ILE A CA 1
ATOM 850 C C . ILE A 1 109 ? -1.569 -6.668 9.398 1.00 94.12 109 ILE A C 1
ATOM 852 O O . ILE A 1 109 ? -0.382 -6.926 9.593 1.00 94.12 109 ILE A O 1
ATOM 856 N N . THR A 1 110 ? -2.462 -7.626 9.164 1.00 95.38 110 THR A N 1
ATOM 857 C CA . THR A 1 110 ? -2.124 -9.057 9.135 1.00 95.38 110 THR A CA 1
ATOM 858 C C . THR A 1 110 ? -1.889 -9.564 7.719 1.00 95.38 110 THR A C 1
ATOM 860 O O . THR A 1 110 ? -1.003 -10.393 7.497 1.00 95.38 110 THR A O 1
ATOM 863 N N . THR A 1 111 ? -2.667 -9.071 6.750 1.00 96.50 111 THR A N 1
ATOM 864 C CA . THR A 1 111 ? -2.647 -9.553 5.364 1.00 96.50 111 THR A CA 1
ATOM 865 C C . THR A 1 111 ? -2.890 -8.414 4.377 1.00 96.50 111 THR A C 1
ATOM 867 O O . THR A 1 111 ? -3.714 -7.536 4.620 1.00 96.50 111 THR A O 1
ATOM 870 N N . LEU A 1 112 ? -2.221 -8.466 3.224 1.00 97.81 112 LEU A N 1
ATOM 871 C CA . LEU A 1 112 ? -2.535 -7.665 2.041 1.00 97.81 112 LEU A CA 1
ATOM 872 C C . LEU A 1 112 ? -2.811 -8.584 0.845 1.00 97.81 112 LEU A C 1
ATOM 874 O O . LEU A 1 112 ? -2.119 -9.575 0.641 1.00 97.81 112 LEU A O 1
ATOM 878 N N . ASP A 1 113 ? -3.792 -8.242 0.020 1.00 97.88 113 ASP A N 1
ATOM 879 C CA . ASP A 1 113 ? -4.044 -8.865 -1.282 1.00 97.88 113 ASP A CA 1
ATOM 880 C C . ASP A 1 113 ? -3.998 -7.765 -2.337 1.00 97.88 113 ASP A C 1
ATOM 882 O O . ASP A 1 113 ? -4.863 -6.886 -2.388 1.00 97.88 113 ASP A O 1
ATOM 886 N N . ILE A 1 114 ? -2.936 -7.778 -3.137 1.00 97.88 114 ILE A N 1
ATOM 887 C CA . ILE A 1 114 ? -2.663 -6.753 -4.136 1.00 97.88 114 ILE A CA 1
ATOM 888 C C . ILE A 1 114 ? -2.860 -7.375 -5.511 1.00 97.88 114 ILE A C 1
ATOM 890 O O . ILE A 1 114 ? -2.192 -8.344 -5.878 1.00 97.88 114 ILE A O 1
ATOM 894 N N . LYS A 1 115 ? -3.751 -6.780 -6.304 1.00 97.12 115 LYS A N 1
ATOM 895 C CA . LYS A 1 115 ? -3.979 -7.174 -7.697 1.00 97.12 115 LYS A CA 1
ATOM 896 C C . LYS A 1 115 ? -3.480 -6.077 -8.617 1.00 97.12 115 LYS A C 1
ATOM 898 O O . LYS A 1 115 ? -3.804 -4.907 -8.427 1.00 97.12 115 LYS A O 1
ATOM 903 N N . VAL A 1 116 ? -2.726 -6.485 -9.630 1.00 95.19 116 VAL A N 1
ATOM 904 C CA . VAL A 1 116 ? -2.159 -5.602 -10.651 1.00 95.19 116 VAL A CA 1
ATOM 905 C C . VAL A 1 116 ? -2.696 -6.026 -12.014 1.00 95.19 116 VAL A C 1
ATOM 907 O O . VAL A 1 116 ? -2.629 -7.203 -12.372 1.00 95.19 116 VAL A O 1
ATOM 910 N N . ARG A 1 117 ? -3.247 -5.074 -12.770 1.00 92.81 117 ARG A N 1
ATOM 911 C CA . ARG A 1 117 ? -3.739 -5.250 -14.144 1.00 92.81 117 ARG A CA 1
ATOM 912 C C . ARG A 1 117 ? -3.217 -4.102 -15.004 1.00 92.81 117 ARG A C 1
ATOM 914 O O . ARG A 1 117 ? -3.796 -3.023 -15.039 1.00 92.81 117 ARG A O 1
ATOM 921 N N . GLY A 1 118 ? -2.088 -4.314 -15.677 1.00 89.00 118 GLY A N 1
ATOM 922 C CA . GLY A 1 118 ? -1.412 -3.229 -16.391 1.00 89.00 118 GLY A CA 1
ATOM 923 C C . GLY A 1 118 ? -0.937 -2.154 -15.411 1.00 89.00 118 GLY A C 1
ATOM 924 O O . GLY A 1 118 ? -0.067 -2.433 -14.593 1.00 89.00 118 GLY A O 1
ATOM 925 N N . LYS A 1 119 ? -1.507 -0.945 -15.491 1.00 89.50 119 LYS A N 1
ATOM 926 C CA . LYS A 1 119 ? -1.234 0.165 -14.555 1.00 89.50 119 LYS A CA 1
ATOM 927 C C . LYS A 1 119 ? -2.246 0.259 -13.411 1.00 89.50 119 LYS A C 1
ATOM 929 O O . LYS A 1 119 ? -2.008 1.001 -12.462 1.00 89.50 119 LYS A O 1
ATOM 934 N N . ASP A 1 120 ? -3.350 -0.478 -13.491 1.00 94.62 120 ASP A N 1
ATOM 935 C CA . ASP A 1 120 ? -4.372 -0.468 -12.454 1.00 94.62 120 ASP A CA 1
ATOM 936 C C . ASP A 1 120 ? -3.959 -1.373 -11.298 1.00 94.62 120 ASP A C 1
ATOM 938 O O . ASP A 1 120 ? -3.625 -2.548 -11.487 1.00 94.62 120 ASP A O 1
ATOM 942 N N . VAL A 1 121 ? -4.000 -0.816 -10.090 1.00 97.19 121 VAL A N 1
ATOM 943 C CA . VAL A 1 121 ? -3.679 -1.528 -8.855 1.00 97.19 121 VAL A CA 1
ATOM 944 C C . VAL A 1 121 ? -4.856 -1.434 -7.902 1.00 97.19 121 VAL A C 1
ATOM 946 O O . VAL A 1 121 ? -5.400 -0.353 -7.674 1.00 97.19 121 VAL A O 1
ATOM 949 N N . SER A 1 122 ? -5.221 -2.565 -7.311 1.00 98.25 122 SER A N 1
ATOM 950 C CA . SER A 1 122 ? -6.168 -2.622 -6.201 1.00 98.25 122 SER A CA 1
ATOM 951 C C . SER A 1 122 ? -5.514 -3.288 -5.001 1.00 98.25 122 SER A C 1
ATOM 953 O O . SER A 1 122 ? -4.904 -4.349 -5.153 1.00 98.25 122 SER A O 1
ATOM 955 N N . VAL A 1 123 ? -5.678 -2.692 -3.827 1.00 98.44 123 VAL A N 1
ATOM 956 C CA . VAL A 1 123 ? -5.123 -3.174 -2.561 1.00 98.44 123 VAL A CA 1
ATOM 957 C C . VAL A 1 123 ? -6.275 -3.494 -1.624 1.00 98.44 123 VAL A C 1
ATOM 959 O O . VAL A 1 123 ? -7.095 -2.625 -1.340 1.00 98.44 123 VAL A O 1
ATOM 962 N N . ARG A 1 124 ? -6.337 -4.736 -1.147 1.00 98.31 124 ARG A N 1
ATOM 963 C CA . ARG A 1 124 ? -7.210 -5.148 -0.046 1.00 98.31 124 ARG A CA 1
ATOM 964 C C . ARG A 1 124 ? -6.359 -5.440 1.176 1.00 98.31 124 ARG A C 1
ATOM 966 O O . ARG A 1 124 ? -5.314 -6.077 1.042 1.00 98.31 124 ARG A O 1
ATOM 973 N N . ALA A 1 125 ? -6.795 -4.970 2.334 1.00 97.25 125 ALA A N 1
ATOM 974 C CA . ALA A 1 125 ? -6.072 -5.133 3.586 1.00 97.25 125 ALA A CA 1
ATOM 975 C C . ALA A 1 125 ? -6.945 -5.817 4.635 1.00 97.25 125 ALA A C 1
ATOM 977 O O . ALA A 1 125 ? -8.163 -5.650 4.648 1.00 97.25 125 ALA A O 1
ATOM 978 N N . TRP A 1 126 ? -6.296 -6.576 5.511 1.00 96.25 126 TRP A N 1
ATOM 979 C CA . TRP A 1 126 ? -6.896 -7.124 6.717 1.00 96.25 126 TRP A CA 1
ATOM 980 C C . TRP A 1 126 ? -6.081 -6.687 7.923 1.00 96.25 126 TRP A C 1
ATOM 982 O O . TRP A 1 126 ? -4.846 -6.699 7.883 1.00 96.25 126 TRP A O 1
ATOM 992 N N . GLY A 1 127 ? -6.784 -6.321 8.987 1.00 93.12 127 GLY A N 1
ATOM 993 C CA . GLY A 1 127 ? -6.205 -5.980 10.279 1.00 93.12 127 GLY A CA 1
ATOM 994 C C . GLY A 1 127 ? -6.556 -7.015 11.335 1.00 93.12 127 GLY A C 1
ATOM 995 O O . GLY A 1 127 ? -7.560 -7.726 11.220 1.00 93.12 127 GLY A O 1
ATOM 996 N N . LYS A 1 128 ? -5.734 -7.083 12.379 1.00 92.12 128 LYS A N 1
ATOM 997 C CA . LYS A 1 128 ? -5.938 -7.994 13.499 1.00 92.12 128 LYS A CA 1
ATOM 998 C C . LYS A 1 128 ? -7.262 -7.677 14.195 1.00 92.12 128 LYS A C 1
ATOM 1000 O O . LYS A 1 128 ? -7.459 -6.579 14.700 1.00 92.12 128 LYS A O 1
ATOM 1005 N N . CYS A 1 129 ? -8.141 -8.669 14.251 1.00 90.75 129 CYS A N 1
ATOM 1006 C CA . CYS A 1 129 ? -9.399 -8.633 14.992 1.00 90.75 129 CYS A CA 1
ATOM 1007 C C . CYS A 1 129 ? -9.660 -9.999 15.634 1.00 90.75 129 CYS A C 1
ATOM 1009 O O . CYS A 1 129 ? -8.974 -10.979 15.336 1.00 90.75 129 CYS A O 1
ATOM 1011 N N . HIS A 1 130 ? -10.642 -10.073 16.535 1.00 84.38 130 HIS A N 1
ATOM 1012 C CA . HIS A 1 130 ? -11.030 -11.321 17.187 1.00 84.38 130 HIS A CA 1
ATOM 1013 C C . HIS A 1 130 ? -12.509 -11.643 16.924 1.00 84.38 130 HIS A C 1
ATOM 1015 O O . HIS A 1 130 ? -13.338 -10.739 17.042 1.00 84.38 130 HIS A O 1
ATOM 1021 N N . PRO A 1 131 ? -12.866 -12.903 16.589 1.00 87.94 131 PRO A N 1
ATOM 1022 C CA . PRO A 1 131 ? -12.002 -14.089 16.436 1.00 87.94 131 PRO A CA 1
ATOM 1023 C C . PRO A 1 131 ? -11.275 -14.181 15.086 1.00 87.94 131 PRO A C 1
ATOM 1025 O O . PRO A 1 131 ? -10.337 -14.963 14.940 1.00 87.94 131 PRO A O 1
ATOM 1028 N N . THR A 1 132 ? -11.702 -13.395 14.103 1.00 90.38 132 THR A N 1
ATOM 1029 C CA . THR A 1 132 ? -11.157 -13.379 12.742 1.00 90.38 132 THR A CA 1
ATOM 1030 C C . THR A 1 132 ? -10.711 -11.977 12.372 1.00 90.38 132 THR A C 1
ATOM 1032 O O . THR A 1 132 ? -11.339 -11.009 12.797 1.00 90.38 132 THR A O 1
ATOM 1035 N N . ASP A 1 133 ? -9.680 -11.877 11.536 1.00 92.88 133 ASP A N 1
ATOM 1036 C CA . ASP A 1 133 ? -9.177 -10.599 11.033 1.00 92.88 133 ASP A CA 1
ATOM 1037 C C . ASP A 1 133 ? -10.273 -9.785 10.325 1.00 92.88 133 ASP A C 1
ATOM 1039 O O . ASP A 1 133 ? -11.065 -10.322 9.543 1.00 92.88 133 ASP A O 1
ATOM 1043 N N . CYS A 1 134 ? -10.305 -8.477 10.586 1.00 93.31 134 CYS A N 1
ATOM 1044 C CA . CYS A 1 134 ? -11.256 -7.566 9.965 1.00 93.31 134 CYS A CA 1
ATOM 1045 C C . CYS A 1 134 ? -10.777 -7.206 8.564 1.00 93.31 134 CYS A C 1
ATOM 1047 O O . CYS A 1 134 ? -9.650 -6.748 8.386 1.00 93.31 134 CYS A O 1
ATOM 1049 N N . ASP A 1 135 ? -11.655 -7.352 7.580 1.00 95.06 135 ASP A N 1
ATOM 1050 C CA . ASP A 1 135 ? -11.419 -6.860 6.228 1.00 95.06 135 ASP A CA 1
ATOM 1051 C C . ASP A 1 135 ? -11.641 -5.348 6.161 1.00 95.06 135 ASP A C 1
ATOM 1053 O O . ASP A 1 135 ? -12.705 -4.849 6.525 1.00 95.06 135 ASP A O 1
ATOM 1057 N N . TRP A 1 136 ? -10.640 -4.621 5.675 1.00 94.62 136 TRP A N 1
ATOM 1058 C CA . TRP A 1 136 ? -10.700 -3.168 5.504 1.00 94.62 136 TRP A CA 1
ATOM 1059 C C . TRP A 1 136 ? -11.323 -2.781 4.159 1.00 94.62 136 TRP A C 1
ATOM 1061 O O . TRP A 1 136 ? -11.541 -1.604 3.877 1.00 94.62 136 TRP A O 1
ATOM 1071 N N . GLY A 1 137 ? -11.607 -3.771 3.309 1.00 96.75 137 GLY A N 1
ATOM 1072 C CA . GLY A 1 137 ? -12.120 -3.578 1.964 1.00 96.75 137 GLY A CA 1
ATOM 1073 C C . GLY A 1 137 ? -11.007 -3.387 0.939 1.00 96.75 137 GLY A C 1
ATOM 1074 O O . GLY A 1 137 ? -9.823 -3.560 1.216 1.00 96.75 137 GLY A O 1
ATOM 1075 N N . THR A 1 138 ? -11.397 -3.084 -0.299 1.00 98.06 138 THR A N 1
ATOM 1076 C CA . THR A 1 138 ? -10.470 -2.901 -1.427 1.00 98.06 138 THR A CA 1
ATOM 1077 C C . THR A 1 138 ? -10.454 -1.446 -1.865 1.00 98.06 138 THR A C 1
ATOM 1079 O O . THR A 1 138 ? -11.508 -0.878 -2.141 1.00 98.06 138 THR A O 1
ATOM 1082 N N . VAL A 1 139 ? -9.263 -0.870 -2.001 1.00 98.44 139 VAL A N 1
ATOM 1083 C CA . VAL A 1 139 ? -9.057 0.504 -2.472 1.00 98.44 139 VAL A CA 1
ATOM 1084 C C . VAL A 1 139 ? -8.141 0.532 -3.692 1.00 98.44 139 VAL A C 1
ATOM 1086 O O . VAL A 1 139 ? -7.411 -0.424 -3.975 1.00 98.44 139 VAL A O 1
ATOM 1089 N N . LYS A 1 140 ? -8.179 1.636 -4.442 1.00 98.25 140 LYS A N 1
ATOM 1090 C CA . LYS A 1 140 ? -7.243 1.868 -5.546 1.00 98.25 140 LYS A CA 1
ATOM 1091 C C . LYS A 1 140 ? -5.845 2.135 -4.988 1.00 98.25 140 LYS A C 1
ATOM 1093 O O . LYS A 1 140 ? -5.683 2.958 -4.092 1.00 98.25 140 LYS A O 1
ATOM 1098 N N . GLY A 1 141 ? -4.849 1.457 -5.548 1.00 97.69 141 GLY A N 1
ATOM 1099 C CA . GLY A 1 141 ? -3.443 1.720 -5.278 1.00 97.69 141 GLY A CA 1
ATOM 1100 C C . GLY A 1 141 ? -2.847 2.712 -6.279 1.00 97.69 141 GLY A C 1
ATOM 1101 O O . GLY A 1 141 ? -3.226 2.719 -7.453 1.00 97.69 141 GLY A O 1
ATOM 1102 N N . ILE A 1 142 ? -1.895 3.530 -5.833 1.00 97.06 142 ILE A N 1
ATOM 1103 C CA . ILE A 1 142 ? -1.150 4.475 -6.676 1.00 97.06 142 ILE A CA 1
ATOM 1104 C C . ILE A 1 142 ? 0.318 4.063 -6.695 1.00 97.06 142 ILE A C 1
ATOM 1106 O O . ILE A 1 142 ? 0.960 3.975 -5.652 1.00 97.06 142 ILE A O 1
ATOM 1110 N N . ALA A 1 143 ? 0.846 3.780 -7.883 1.00 95.62 143 ALA A N 1
ATOM 1111 C CA . ALA A 1 143 ? 2.228 3.353 -8.065 1.00 95.62 143 ALA A CA 1
ATOM 1112 C C . ALA A 1 143 ? 3.153 4.538 -8.358 1.00 95.62 143 ALA A C 1
ATOM 1114 O O . ALA A 1 143 ? 2.802 5.425 -9.134 1.00 95.62 143 ALA A O 1
ATOM 1115 N N . TYR A 1 144 ? 4.365 4.500 -7.805 1.00 92.69 144 TYR A N 1
ATOM 1116 C CA . TYR A 1 144 ? 5.381 5.535 -7.982 1.00 92.69 144 TYR A CA 1
ATOM 1117 C C . TYR A 1 144 ? 6.672 4.940 -8.551 1.00 92.69 144 TYR A C 1
ATOM 1119 O O . TYR A 1 144 ? 7.167 3.896 -8.104 1.00 92.69 144 TYR A O 1
ATOM 1127 N N . GLY A 1 145 ? 7.208 5.631 -9.556 1.00 88.56 145 GLY A N 1
ATOM 1128 C CA . GLY A 1 145 ? 8.530 5.397 -10.130 1.00 88.56 145 GLY A CA 1
ATOM 1129 C C . GLY A 1 145 ? 9.583 6.309 -9.499 1.00 88.56 145 GLY A C 1
ATOM 1130 O O . GLY A 1 145 ? 9.286 7.115 -8.622 1.00 88.56 145 GLY A O 1
ATOM 1131 N N . THR A 1 146 ? 10.826 6.195 -9.956 1.00 87.31 146 THR A N 1
ATOM 1132 C CA . THR A 1 146 ? 11.962 6.979 -9.438 1.00 87.31 146 THR A CA 1
ATOM 1133 C C . THR A 1 146 ? 12.110 8.352 -10.097 1.00 87.31 146 THR A C 1
ATOM 1135 O O . THR A 1 146 ? 12.909 9.164 -9.644 1.00 87.31 146 THR A O 1
ATOM 1138 N N . SER A 1 147 ? 11.384 8.610 -11.186 1.00 89.88 147 SER A N 1
ATOM 1139 C CA . SER A 1 147 ? 11.417 9.858 -11.954 1.00 89.88 147 SER A CA 1
ATOM 1140 C C . SER A 1 147 ? 10.104 10.073 -12.713 1.00 89.88 147 SER A C 1
ATOM 1142 O O . SER A 1 147 ? 9.332 9.134 -12.913 1.00 89.88 147 SER A O 1
ATOM 1144 N N . VAL A 1 148 ? 9.886 11.290 -13.215 1.00 90.12 148 VAL A N 1
ATOM 1145 C CA . VAL A 1 148 ? 8.708 11.649 -14.032 1.00 90.12 148 VAL A CA 1
ATOM 1146 C C . VAL A 1 148 ? 8.603 10.874 -15.352 1.00 90.12 148 VAL A C 1
ATOM 1148 O O . VAL A 1 148 ? 7.511 10.702 -15.879 1.00 90.12 148 VAL A O 1
ATOM 1151 N N . SER A 1 149 ? 9.725 10.377 -15.877 1.00 90.94 149 SER A N 1
ATOM 1152 C CA . SER A 1 149 ? 9.799 9.590 -17.115 1.00 90.94 149 SER A CA 1
ATOM 1153 C C . SER A 1 149 ? 9.753 8.076 -16.881 1.00 90.94 149 SER A C 1
ATOM 1155 O O . SER A 1 149 ? 9.937 7.297 -17.815 1.00 90.94 149 SER A O 1
ATOM 1157 N N . SER A 1 150 ? 9.545 7.635 -15.636 1.00 88.69 150 SER A N 1
ATOM 1158 C CA . SER A 1 150 ? 9.564 6.216 -15.282 1.00 88.69 150 SER A CA 1
ATOM 1159 C C . SER A 1 150 ? 8.395 5.442 -15.898 1.00 88.69 150 SER A C 1
ATOM 1161 O O . SER A 1 150 ? 7.230 5.805 -15.735 1.00 88.69 150 SER A O 1
ATOM 1163 N N . ASP A 1 151 ? 8.697 4.299 -16.516 1.00 90.81 151 ASP A N 1
ATOM 1164 C CA . ASP A 1 151 ? 7.683 3.309 -16.875 1.00 90.81 151 ASP A CA 1
ATOM 1165 C C . ASP A 1 151 ? 7.272 2.502 -15.638 1.00 90.81 151 ASP A C 1
ATOM 1167 O O . ASP A 1 151 ? 7.919 1.520 -15.267 1.00 90.81 151 ASP A O 1
ATOM 1171 N N . LEU A 1 152 ? 6.161 2.903 -15.018 1.00 89.62 152 LEU A N 1
ATOM 1172 C CA . LEU A 1 152 ? 5.635 2.283 -13.801 1.00 89.62 152 LEU A CA 1
ATOM 1173 C C . LEU A 1 152 ? 5.448 0.767 -13.918 1.00 89.62 152 LEU A C 1
ATOM 1175 O O . LEU A 1 152 ? 5.687 0.056 -12.944 1.00 89.62 152 LEU A O 1
ATOM 1179 N N . ILE A 1 153 ? 5.077 0.247 -15.093 1.00 90.38 153 ILE A N 1
ATOM 1180 C CA . ILE A 1 153 ? 4.868 -1.198 -15.270 1.00 90.38 153 ILE A CA 1
ATOM 1181 C C . ILE A 1 153 ? 6.178 -1.950 -15.014 1.00 90.38 153 ILE A C 1
ATOM 1183 O O . ILE A 1 153 ? 6.170 -3.028 -14.417 1.00 90.38 153 ILE A O 1
ATOM 1187 N N . ARG A 1 154 ? 7.308 -1.360 -15.413 1.00 88.31 154 ARG A N 1
ATOM 1188 C CA . ARG A 1 154 ? 8.637 -1.977 -15.360 1.00 88.31 154 ARG A CA 1
ATOM 1189 C C . ARG A 1 154 ? 9.474 -1.550 -14.160 1.00 88.31 154 ARG A C 1
ATOM 1191 O O . ARG A 1 154 ? 10.342 -2.317 -13.755 1.00 88.31 154 ARG A O 1
ATOM 1198 N N . THR A 1 155 ? 9.247 -0.360 -13.604 1.00 89.25 155 THR A N 1
ATOM 1199 C CA . THR A 1 155 ? 10.162 0.245 -12.621 1.00 89.25 155 THR A CA 1
ATOM 1200 C C . THR A 1 155 ? 9.501 0.743 -11.341 1.00 89.25 155 THR A C 1
ATOM 1202 O O . THR A 1 155 ? 10.218 1.257 -10.483 1.00 89.25 155 THR A O 1
ATOM 1205 N N . ALA A 1 156 ? 8.182 0.595 -11.158 1.00 91.38 156 ALA A N 1
ATOM 1206 C CA . ALA A 1 156 ? 7.541 1.005 -9.908 1.00 91.38 156 ALA A CA 1
ATOM 1207 C C . ALA A 1 156 ? 8.177 0.300 -8.700 1.00 91.38 156 ALA A C 1
ATOM 1209 O O . ALA A 1 156 ? 8.329 -0.922 -8.695 1.00 91.38 156 ALA A O 1
ATOM 1210 N N . LYS A 1 157 ? 8.539 1.081 -7.675 1.00 90.44 157 LYS A N 1
ATOM 1211 C CA . LYS A 1 157 ? 9.169 0.585 -6.434 1.00 90.44 157 LYS A CA 1
ATOM 1212 C C . LYS A 1 157 ? 8.396 0.925 -5.169 1.00 90.44 157 LYS A C 1
ATOM 1214 O O . LYS A 1 157 ? 8.685 0.349 -4.116 1.00 90.44 157 LYS A O 1
ATOM 1219 N N . VAL A 1 158 ? 7.400 1.800 -5.275 1.00 94.94 158 VAL A N 1
ATOM 1220 C CA . VAL A 1 158 ? 6.515 2.175 -4.173 1.00 94.94 158 VAL A CA 1
ATOM 1221 C C . VAL A 1 158 ? 5.071 2.145 -4.659 1.00 94.94 158 VAL A C 1
ATOM 1223 O O . VAL A 1 158 ? 4.780 2.555 -5.783 1.00 94.94 158 VAL A O 1
ATOM 1226 N N . LEU A 1 159 ? 4.180 1.667 -3.802 1.00 96.19 159 LEU A N 1
ATOM 1227 C CA . LEU A 1 159 ? 2.736 1.702 -3.963 1.00 96.19 159 LEU A CA 1
ATOM 1228 C C . LEU A 1 159 ? 2.140 2.398 -2.738 1.00 96.19 159 LEU A C 1
ATOM 1230 O O . LEU A 1 159 ? 2.577 2.128 -1.622 1.00 96.19 159 LEU A O 1
ATOM 1234 N N . THR A 1 160 ? 1.144 3.257 -2.922 1.00 98.12 160 THR A N 1
ATOM 1235 C CA . THR A 1 160 ? 0.328 3.763 -1.814 1.00 98.12 160 THR A CA 1
ATOM 1236 C C . THR A 1 160 ? -1.117 3.316 -1.930 1.00 98.12 160 THR A C 1
ATOM 1238 O O . THR A 1 160 ? -1.605 3.041 -3.026 1.00 98.12 160 THR A O 1
ATOM 1241 N N . ALA A 1 161 ? -1.798 3.223 -0.793 1.00 98.19 161 ALA A N 1
ATOM 1242 C CA . ALA A 1 161 ? -3.224 2.935 -0.705 1.00 98.19 161 ALA A CA 1
ATOM 1243 C C . ALA A 1 161 ? -3.806 3.674 0.502 1.00 98.19 161 ALA A C 1
ATOM 1245 O O . ALA A 1 161 ? -3.217 3.622 1.577 1.00 98.19 161 ALA A O 1
ATOM 1246 N N . VAL A 1 162 ? -4.938 4.357 0.327 1.00 98.06 162 VAL A N 1
ATOM 1247 C CA . VAL A 1 162 ? -5.606 5.095 1.410 1.00 98.06 162 VAL A CA 1
ATOM 1248 C C . VAL A 1 162 ? -6.915 4.402 1.751 1.00 98.06 162 VAL A C 1
ATOM 1250 O O . VAL A 1 162 ? -7.791 4.275 0.895 1.00 98.06 162 VAL A O 1
ATOM 1253 N N . PHE A 1 163 ? -7.039 3.967 3.000 1.00 96.94 163 PHE A N 1
ATOM 1254 C CA . PHE A 1 163 ? -8.253 3.397 3.569 1.00 96.94 163 PHE A CA 1
ATOM 1255 C C . PHE A 1 163 ? -8.964 4.467 4.383 1.00 96.94 163 PHE A C 1
ATOM 1257 O O . PHE A 1 163 ? -8.334 5.148 5.186 1.00 96.94 163 PHE A O 1
ATOM 1264 N N . LYS A 1 164 ? -10.269 4.630 4.172 1.00 95.25 164 LYS A N 1
ATOM 1265 C CA . LYS A 1 164 ? -11.079 5.598 4.915 1.00 95.25 164 LYS A CA 1
ATOM 1266 C C . LYS A 1 164 ? -12.052 4.862 5.820 1.00 95.25 164 LYS A C 1
ATOM 1268 O O . LYS A 1 164 ? -12.750 3.956 5.366 1.00 95.25 164 LYS A O 1
ATOM 1273 N N . SER A 1 165 ? -12.095 5.268 7.078 1.00 90.12 165 SER A N 1
ATOM 1274 C CA . SER A 1 165 ? -13.115 4.880 8.044 1.00 90.12 165 SER A CA 1
ATOM 1275 C C . SER A 1 165 ? -14.055 6.063 8.305 1.00 90.12 165 SER A C 1
ATOM 1277 O O . SER A 1 165 ? -13.915 7.126 7.701 1.00 90.12 165 SER A O 1
ATOM 1279 N N . GLY A 1 166 ? -15.021 5.892 9.209 1.00 90.25 166 GLY A N 1
ATOM 1280 C CA . GLY A 1 166 ? -15.878 7.000 9.640 1.00 90.25 166 GLY A CA 1
ATOM 1281 C C . GLY A 1 166 ? -15.153 8.079 10.454 1.00 90.25 166 GLY A C 1
ATOM 1282 O O . GLY A 1 166 ? -15.723 9.144 10.654 1.00 90.25 166 GLY A O 1
ATOM 1283 N N . PHE A 1 167 ? -13.932 7.814 10.929 1.00 90.81 167 PHE A N 1
ATOM 1284 C CA . PHE A 1 167 ? -13.217 8.689 11.864 1.00 90.81 167 PHE A CA 1
ATOM 1285 C C . PHE A 1 167 ? -11.729 8.890 11.540 1.00 90.81 167 PHE A C 1
ATOM 1287 O O . PHE A 1 167 ? -11.039 9.622 12.250 1.00 90.81 167 PHE A O 1
ATOM 1294 N N . SER A 1 168 ? -11.201 8.209 10.523 1.00 93.38 168 SER A N 1
ATOM 1295 C CA . SER A 1 168 ? -9.786 8.268 10.167 1.00 93.38 168 SER A CA 1
ATOM 1296 C C . SER A 1 168 ? -9.524 7.951 8.698 1.00 93.38 168 SER A C 1
ATOM 1298 O O . SER A 1 168 ? -10.297 7.255 8.032 1.00 93.38 168 SER A O 1
ATOM 1300 N N . GLU A 1 169 ? -8.381 8.420 8.212 1.00 95.56 169 GLU A N 1
ATOM 1301 C CA . GLU A 1 169 ? -7.758 7.984 6.969 1.00 95.56 169 GLU A CA 1
ATOM 1302 C C . GLU A 1 169 ? -6.423 7.302 7.280 1.00 95.56 169 GLU A C 1
ATOM 1304 O O . GLU A 1 169 ? -5.577 7.857 7.977 1.00 95.56 169 GLU A O 1
ATOM 1309 N N . THR A 1 170 ? -6.219 6.100 6.748 1.00 95.81 170 THR A N 1
ATOM 1310 C CA . THR A 1 170 ? -4.986 5.328 6.913 1.00 95.81 170 THR A CA 1
ATOM 1311 C C . THR A 1 170 ? -4.281 5.191 5.568 1.00 95.81 170 THR A C 1
ATOM 1313 O O . THR A 1 170 ? -4.765 4.509 4.660 1.00 95.81 170 THR A O 1
ATOM 1316 N N . LEU A 1 171 ? -3.124 5.838 5.433 1.00 97.31 171 LEU A N 1
ATOM 1317 C CA . LEU A 1 171 ? -2.229 5.736 4.285 1.00 97.31 171 LEU A CA 1
ATOM 1318 C C . LEU A 1 171 ? -1.250 4.581 4.494 1.00 97.31 171 LEU A C 1
ATOM 1320 O O . LEU A 1 171 ? -0.436 4.600 5.411 1.00 97.31 171 LEU A O 1
ATOM 1324 N N . LEU A 1 172 ? -1.260 3.620 3.578 1.00 97.81 172 LEU A N 1
ATOM 1325 C CA . LEU A 1 172 ? -0.218 2.609 3.470 1.00 97.81 172 LEU A CA 1
ATOM 1326 C C . LEU A 1 172 ? 0.820 3.041 2.440 1.00 97.81 172 LEU A C 1
ATOM 1328 O O . LEU A 1 172 ? 0.466 3.344 1.302 1.00 97.81 172 LEU A O 1
ATOM 1332 N N . VAL A 1 173 ? 2.098 2.998 2.811 1.00 97.56 173 VAL A N 1
ATOM 1333 C CA . VAL A 1 173 ? 3.253 3.132 1.918 1.00 97.56 173 VAL A CA 1
ATOM 1334 C C . VAL A 1 173 ? 3.931 1.771 1.809 1.00 97.56 173 VAL A C 1
ATOM 1336 O O . VAL A 1 173 ? 4.593 1.297 2.728 1.00 97.56 173 VAL A O 1
ATOM 1339 N N . ILE A 1 174 ? 3.765 1.123 0.662 1.00 97.31 174 ILE A N 1
ATOM 1340 C CA . ILE A 1 174 ? 4.181 -0.254 0.403 1.00 97.31 174 ILE A CA 1
ATOM 1341 C C . ILE A 1 174 ? 5.405 -0.230 -0.514 1.00 97.31 174 ILE A C 1
ATOM 1343 O O . ILE A 1 174 ? 5.357 0.269 -1.638 1.00 97.31 174 ILE A O 1
ATOM 1347 N N . LYS A 1 175 ? 6.519 -0.794 -0.056 1.00 95.19 175 LYS A N 1
ATOM 1348 C CA . LYS A 1 175 ? 7.799 -0.850 -0.774 1.00 95.19 175 LYS A CA 1
ATOM 1349 C C . LYS A 1 175 ? 8.148 -2.301 -1.085 1.00 95.19 175 LYS A C 1
ATOM 1351 O O . LYS A 1 175 ? 8.294 -3.113 -0.171 1.00 95.19 175 LYS A O 1
ATOM 1356 N N . ALA A 1 176 ? 8.345 -2.619 -2.362 1.00 90.00 176 ALA A N 1
ATOM 1357 C CA . ALA A 1 176 ? 8.772 -3.954 -2.773 1.00 90.00 176 ALA A CA 1
ATOM 1358 C C . ALA A 1 176 ? 10.265 -4.187 -2.472 1.00 90.00 176 ALA A C 1
ATOM 1360 O O . ALA A 1 176 ? 11.123 -3.323 -2.703 1.00 90.00 176 ALA A O 1
ATOM 1361 N N . ARG A 1 177 ? 10.583 -5.368 -1.931 1.00 85.12 177 ARG A N 1
ATOM 1362 C CA . ARG A 1 177 ? 11.936 -5.852 -1.620 1.00 85.12 177 ARG A CA 1
ATOM 1363 C C . ARG A 1 177 ? 12.053 -7.332 -1.989 1.00 85.12 177 ARG A C 1
ATOM 1365 O O . ARG A 1 177 ? 11.953 -8.201 -1.129 1.00 85.12 177 ARG A O 1
ATOM 1372 N N . ARG A 1 178 ? 12.299 -7.622 -3.272 1.00 78.19 178 ARG A N 1
ATOM 1373 C CA . ARG A 1 178 ? 12.396 -8.990 -3.826 1.00 78.19 178 ARG A CA 1
ATOM 1374 C C . ARG A 1 178 ? 11.167 -9.845 -3.468 1.00 78.19 178 ARG A C 1
ATOM 1376 O O . ARG A 1 178 ? 10.153 -9.752 -4.147 1.00 78.19 178 ARG A O 1
ATOM 1383 N N . ASN A 1 179 ? 11.248 -10.629 -2.393 1.00 84.94 179 ASN A N 1
ATOM 1384 C CA . ASN A 1 179 ? 10.201 -11.551 -1.935 1.00 84.94 179 ASN A CA 1
ATOM 1385 C C . ASN A 1 179 ? 9.458 -11.057 -0.685 1.00 84.94 179 ASN A C 1
ATOM 1387 O O . ASN A 1 179 ? 8.732 -11.822 -0.055 1.00 84.94 179 ASN A O 1
ATOM 1391 N N . MET A 1 180 ? 9.652 -9.792 -0.317 1.00 90.50 180 MET A N 1
ATOM 1392 C CA . MET A 1 180 ? 9.067 -9.171 0.863 1.00 90.50 180 MET A CA 1
ATOM 1393 C C . MET A 1 180 ? 8.498 -7.796 0.510 1.00 90.50 180 MET A C 1
ATOM 1395 O O . MET A 1 180 ? 9.041 -7.085 -0.340 1.00 90.50 180 MET A O 1
ATOM 1399 N N . LEU A 1 181 ? 7.430 -7.401 1.191 1.00 95.00 181 LEU A N 1
ATOM 1400 C CA . LEU A 1 181 ? 6.969 -6.020 1.242 1.00 95.00 181 LEU A CA 1
ATOM 1401 C C . LEU A 1 181 ? 7.368 -5.409 2.577 1.00 95.00 181 LEU A C 1
ATOM 1403 O O . LEU A 1 181 ? 7.171 -6.028 3.619 1.00 95.00 181 LEU A O 1
ATOM 1407 N N . LYS A 1 182 ? 7.883 -4.181 2.539 1.00 95.06 182 LYS A N 1
ATOM 1408 C CA . LYS A 1 182 ? 7.898 -3.298 3.706 1.00 95.06 182 LYS A CA 1
ATOM 1409 C C . LYS A 1 182 ? 6.693 -2.372 3.595 1.00 95.06 182 LYS A C 1
ATOM 1411 O O . LYS A 1 182 ? 6.544 -1.714 2.567 1.00 95.06 182 LYS A O 1
ATOM 1416 N N . VAL A 1 183 ? 5.852 -2.328 4.615 1.00 95.81 183 VAL A N 1
ATOM 1417 C CA . VAL A 1 183 ? 4.622 -1.535 4.643 1.00 95.81 183 VAL A CA 1
ATOM 1418 C C . VAL A 1 183 ? 4.712 -0.572 5.813 1.00 95.81 183 VAL A C 1
ATOM 1420 O O . VAL A 1 183 ? 4.872 -1.002 6.944 1.00 95.81 183 VAL A O 1
ATOM 1423 N N . GLU A 1 184 ? 4.636 0.720 5.549 1.00 95.38 184 GLU A N 1
ATOM 1424 C CA . GLU A 1 184 ? 4.530 1.761 6.576 1.00 95.38 184 GLU A CA 1
ATOM 1425 C C . GLU A 1 184 ? 3.077 2.247 6.581 1.00 95.38 184 GLU A C 1
ATOM 1427 O O . GLU A 1 184 ? 2.500 2.438 5.509 1.00 95.38 184 GLU A O 1
ATOM 1432 N N . SER A 1 185 ? 2.472 2.383 7.758 1.00 94.88 185 SER A N 1
ATOM 1433 C CA . SER A 1 185 ? 1.098 2.864 7.918 1.00 94.88 185 SER A CA 1
ATOM 1434 C C . SER A 1 185 ? 1.130 4.251 8.542 1.00 94.88 185 SER A C 1
ATOM 1436 O O . SER A 1 185 ? 1.938 4.487 9.422 1.00 94.88 185 SER A O 1
ATOM 1438 N N . TYR A 1 186 ? 0.272 5.160 8.096 1.00 94.88 186 TYR A N 1
ATOM 1439 C CA . TYR A 1 186 ? 0.125 6.498 8.667 1.00 94.88 186 T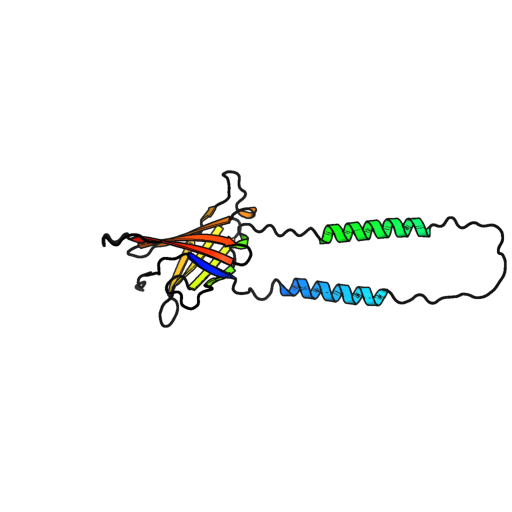YR A CA 1
ATOM 1440 C C . TYR A 1 186 ? -1.358 6.759 8.877 1.00 94.88 186 TYR A C 1
ATOM 1442 O O . TYR A 1 186 ? -2.126 6.679 7.917 1.00 94.88 186 TYR A O 1
ATOM 1450 N N . THR A 1 187 ? -1.764 7.067 10.102 1.00 94.38 187 THR A N 1
ATOM 1451 C CA . THR A 1 187 ? -3.168 7.301 10.451 1.00 94.38 187 THR A CA 1
ATOM 1452 C C . THR A 1 187 ? -3.391 8.774 10.750 1.00 94.38 187 THR A C 1
ATOM 1454 O O . THR A 1 187 ? -2.727 9.335 11.620 1.00 94.38 187 THR A O 1
ATOM 1457 N N . HIS A 1 188 ? -4.355 9.364 10.045 1.00 94.69 188 HIS A N 1
ATOM 1458 C CA . HIS A 1 188 ? -4.857 10.714 10.260 1.00 94.69 188 HIS A CA 1
ATOM 1459 C C . HIS A 1 188 ? -6.293 10.664 10.791 1.00 94.69 188 HIS A C 1
ATOM 1461 O O . HIS A 1 188 ? -7.152 10.038 10.164 1.00 94.69 188 HIS A O 1
ATOM 1467 N N . PHE A 1 189 ? -6.575 11.295 11.931 1.00 94.44 189 PHE A N 1
ATOM 1468 C CA . PHE A 1 189 ? -7.925 11.321 12.509 1.00 94.44 189 PHE A CA 1
ATOM 1469 C C . PHE A 1 189 ? -8.764 12.474 11.944 1.00 94.44 189 PHE A C 1
ATOM 1471 O O . PHE A 1 189 ? -8.350 13.630 11.960 1.00 94.44 189 PHE A O 1
ATOM 1478 N N . THR A 1 190 ? -9.969 12.160 11.466 1.00 94.44 190 THR A N 1
ATOM 1479 C CA . THR A 1 190 ? -10.862 13.097 10.758 1.00 94.44 190 THR A CA 1
ATOM 1480 C C . THR A 1 190 ? -12.172 13.381 11.497 1.00 94.44 190 THR A C 1
ATOM 1482 O O . THR A 1 190 ? -12.995 14.156 11.014 1.00 94.44 190 THR A O 1
ATOM 1485 N N . ASP A 1 191 ? -12.371 12.797 12.679 1.00 93.12 191 ASP A N 1
ATOM 1486 C CA . ASP A 1 191 ? -13.578 12.933 13.508 1.00 93.12 191 ASP A CA 1
ATOM 1487 C C . ASP A 1 191 ? -13.548 14.110 14.494 1.00 93.12 191 ASP A C 1
ATOM 1489 O O . ASP A 1 191 ? -14.461 14.264 15.304 1.00 93.12 191 ASP A O 1
ATOM 1493 N N . GLY A 1 192 ? -12.502 14.939 14.465 1.00 91.50 192 GLY A N 1
ATOM 1494 C CA . GLY A 1 192 ? -12.357 16.054 15.402 1.00 91.50 192 GLY A CA 1
ATOM 1495 C C . GLY A 1 192 ? -12.100 15.616 16.848 1.00 91.50 192 GLY A C 1
ATOM 1496 O O . GLY A 1 192 ? -12.224 16.432 17.758 1.00 91.50 192 GLY A O 1
ATOM 1497 N N . SER A 1 193 ? -11.702 14.362 17.088 1.00 89.69 193 SER A N 1
ATOM 1498 C CA . SER A 1 193 ? -11.444 13.844 18.437 1.00 89.69 193 SER A CA 1
ATOM 1499 C C . SER A 1 193 ? -10.191 14.424 19.108 1.00 89.69 193 SER A C 1
ATOM 1501 O O . SER A 1 193 ? -9.868 14.027 20.225 1.00 89.69 193 SER A O 1
ATOM 1503 N N . ASN A 1 194 ? -9.426 15.270 18.406 1.00 93.12 194 ASN A N 1
ATOM 1504 C CA . ASN A 1 194 ? -8.126 15.793 18.837 1.00 93.12 194 ASN A CA 1
ATOM 1505 C C . ASN A 1 194 ? -7.090 14.692 19.162 1.00 93.12 194 ASN A C 1
ATOM 1507 O O . ASN A 1 194 ? -6.169 14.900 19.952 1.00 93.12 194 ASN A O 1
ATOM 1511 N N . ARG A 1 195 ? -7.259 13.497 18.577 1.00 93.69 195 ARG A N 1
ATOM 1512 C CA . ARG A 1 195 ? -6.267 12.421 18.666 1.00 93.69 195 ARG A CA 1
ATOM 1513 C C . ARG A 1 195 ? -5.080 12.782 17.778 1.00 93.69 195 ARG A C 1
ATOM 1515 O O . ARG A 1 195 ? -5.269 13.295 16.681 1.00 93.69 195 ARG A O 1
ATOM 1522 N N . THR A 1 196 ? -3.872 12.495 18.250 1.00 93.44 196 THR A N 1
ATOM 1523 C CA . THR A 1 196 ? -2.645 12.739 17.487 1.00 93.44 196 THR A CA 1
ATOM 1524 C C . THR A 1 196 ? -2.496 11.714 16.368 1.00 93.44 196 THR A C 1
ATOM 1526 O O . THR A 1 196 ? -2.586 10.509 16.612 1.00 93.44 196 THR A O 1
ATOM 1529 N N . ASP A 1 197 ? -2.217 12.196 15.161 1.00 93.00 197 ASP A N 1
ATOM 1530 C CA . ASP A 1 197 ? -1.842 11.363 14.020 1.00 93.00 197 ASP A CA 1
ATOM 1531 C C . ASP A 1 197 ? -0.559 10.569 14.312 1.00 93.00 197 ASP A C 1
ATOM 1533 O O . ASP A 1 197 ? 0.353 11.056 14.986 1.00 93.00 197 ASP A O 1
ATOM 1537 N N . TYR A 1 198 ? -0.464 9.344 13.799 1.00 90.75 198 TYR A N 1
ATOM 1538 C CA . TYR A 1 198 ? 0.644 8.438 14.117 1.00 90.75 198 TYR A CA 1
ATOM 1539 C C . TYR A 1 198 ? 1.119 7.624 12.908 1.00 90.75 198 TYR A C 1
ATOM 1541 O O . TYR A 1 198 ? 0.418 7.547 11.895 1.00 90.75 198 TYR A O 1
ATOM 1549 N N . TRP A 1 199 ? 2.308 7.014 13.023 1.00 88.94 199 TRP A N 1
ATOM 1550 C CA . TRP A 1 199 ? 2.913 6.144 12.006 1.00 88.94 199 TRP A CA 1
ATOM 1551 C C . TRP A 1 199 ? 3.549 4.873 12.577 1.00 88.94 199 TRP A C 1
ATOM 1553 O O . TRP A 1 199 ? 4.230 4.958 13.622 1.00 88.94 199 TRP A O 1
#

pLDDT: mean 75.01, std 22.09, range [30.81, 98.44]

Secondary structure (DSSP, 8-state):
--------PPSSEEEEEEP--TTSSHHHHHHHHHHHHHHHHHS-------------SS-----THHHHHHHHHHHHHHHHHHHT------SGGGS-EEEEES-TT-SSEEEEEEEEETTEEEEEEEE--SSSPEEEEEEEEEEE-SSTT--HHHH--EEEEEEE-SSEEEEEEEEEETTEEEEEEEEEE-SS--PPPB-

Radius of gyration: 29.77 Å; chains: 1; bounding box: 74×72×71 Å

Foldseek 3Di:
DDAPDDQPFDADKFKWFFPDDPDDPVVVVVVVVVVVVVVVVVPDDDDDDDDDDDDPDDDDPPPPVVVVVVVVVVVVVVVVVVVVPPPPLCAPCLPAHKIATPDPPGQHWGIWHWDDDQQWIKIWTWGDDPPDTDTLDIFTKHFDAPDPPDPRRRGTFWIWTWGDDPFKIKIWIWGGDRRMITIGIWIDTDNPPPDDTHD